Protein AF-A0A8H7GFR1-F1 (afdb_monomer)

Nearest PDB structures (foldseek):
  3b6z-assembly1_A  TM=8.635E-01  e=3.271E-06  Aspergillus terreus
  5o8h-assembly1_A  TM=6.466E-01  e=5.573E-03  Rhodococcus sp. M8
  2xaa-assembly3_B  TM=6.567E-01  e=1.459E-02  Rhodococcus ruber
  5yln-assembly2_C  TM=7.022E-01  e=1.468E-01  Streptococcus pneumoniae D39

Mean predicted aligned error: 9.56 Å

pLDDT: mean 82.05, std 13.35, range [32.56, 96.88]

Foldseek 3Di:
DDWFFDFADDVVVRATATDIDRDDDADPPDDDDDCPDDDADQQDLEDDPVCQVVSVVQPDPHHYHPPDPCRLQVQLCPDDVSFFDQEEEQPQLAECSQLSNLSRHGPDDPDRQREYEYADDPRYDPVSHDPSYDYDYDDLCLLVQAFDQDPNDTDHGDVVSVVVSVVVVVVVVVDPDCDVGDAFAEDEDPAAPRCCRVQVCLQVDPDHPVCNVVSQPDDDPSSPHDDRYDYDYDGPPDD

Radius of gyration: 20.88 Å; Cα contacts (8 Å, |Δi|>4): 317; chains: 1; bounding box: 49×44×60 Å

Secondary structure (DSSP, 8-state):
--EEEEEEEEGGGTEEEEEEEEPPPP-TT---------PPPP--SB--GGGHHHHHHTT-S--B-TTSTTHHHHHHHHSGGG--BSEEEESS--BTHHHHHHTTB--S-TT--EEEEES-SSSB-GGGS-TTEEEEE--GGGGG-S-EEETTEEE---HHHHHHHHHHHHHHHT-SS--SSPPPPEEE-SSSTHHIIIIIIHHH-SS-GGGSGGG----SGGGSPPSSPEEE--SS---

Structure (mmCIF, N/CA/C/O backbone):
data_AF-A0A8H7GFR1-F1
#
_entry.id   AF-A0A8H7GFR1-F1
#
loop_
_atom_site.group_PDB
_atom_site.id
_atom_site.type_symbol
_atom_site.label_atom_id
_atom_site.label_alt_id
_atom_site.label_comp_id
_atom_site.label_asym_id
_atom_site.label_entity_id
_atom_site.label_seq_id
_atom_site.pdbx_PDB_ins_code
_atom_site.Cartn_x
_atom_site.Cartn_y
_atom_site.Cartn_z
_atom_site.occupancy
_atom_site.B_iso_or_equiv
_atom_site.auth_seq_id
_atom_site.auth_comp_id
_atom_site.auth_asym_id
_atom_site.auth_atom_id
_atom_site.pdbx_PDB_model_num
ATOM 1 N N . MET A 1 1 ? -28.856 -2.759 29.514 1.00 64.19 1 MET A N 1
ATOM 2 C CA . MET A 1 1 ? -28.068 -3.169 28.331 1.00 64.19 1 MET A CA 1
ATOM 3 C C . MET A 1 1 ? -26.674 -2.603 28.495 1.00 64.19 1 MET A C 1
ATOM 5 O O . MET A 1 1 ? -26.564 -1.475 28.962 1.00 64.19 1 MET A O 1
ATOM 9 N N . SER A 1 2 ? -25.630 -3.370 28.196 1.00 84.56 2 SER A N 1
ATOM 10 C CA . SER A 1 2 ? -24.263 -2.847 28.210 1.00 84.56 2 SER A CA 1
ATOM 11 C C . SER A 1 2 ? -24.102 -1.793 27.107 1.00 84.56 2 SER A C 1
ATOM 13 O O . SER A 1 2 ? -24.667 -1.921 26.020 1.00 84.56 2 SER A O 1
ATOM 15 N N . SER A 1 3 ? -23.366 -0.724 27.399 1.00 88.88 3 SER A N 1
ATOM 16 C CA . SER A 1 3 ? -23.071 0.362 26.459 1.00 88.88 3 SER A CA 1
ATOM 17 C C . SER A 1 3 ? -21.572 0.456 26.197 1.00 88.88 3 SER A C 1
ATOM 19 O O . SER A 1 3 ? -20.767 0.077 27.045 1.00 88.88 3 SER A O 1
ATOM 21 N N . MET A 1 4 ? -21.197 1.008 25.048 1.00 80.94 4 MET A N 1
ATOM 22 C CA . MET A 1 4 ? -19.816 1.320 24.689 1.00 80.94 4 MET A CA 1
ATOM 23 C C . MET A 1 4 ? -19.708 2.737 24.134 1.00 80.94 4 MET A C 1
ATOM 25 O O . MET A 1 4 ? -20.638 3.247 23.513 1.00 80.94 4 MET A O 1
ATOM 29 N N . GLN A 1 5 ? -18.550 3.360 24.328 1.00 79.94 5 GLN A N 1
ATOM 30 C CA . GLN A 1 5 ? -18.154 4.513 23.527 1.00 79.94 5 GLN A CA 1
ATOM 31 C C . GLN A 1 5 ? -17.795 4.019 22.119 1.00 79.94 5 GLN A C 1
ATOM 33 O O . GLN A 1 5 ? -17.048 3.049 21.974 1.00 79.94 5 GLN A O 1
ATOM 38 N N . ALA A 1 6 ? -18.325 4.667 21.088 1.00 77.06 6 ALA A N 1
ATOM 39 C CA . ALA A 1 6 ? -18.115 4.286 19.698 1.00 77.06 6 ALA A CA 1
ATOM 40 C C . ALA A 1 6 ? -17.879 5.507 18.811 1.00 77.06 6 ALA A C 1
ATOM 42 O O . ALA A 1 6 ? -18.436 6.578 19.048 1.00 77.06 6 ALA A O 1
ATOM 43 N N . LEU A 1 7 ? -17.097 5.315 17.748 1.00 72.81 7 LEU A N 1
ATOM 44 C CA . LEU A 1 7 ? -16.979 6.273 16.656 1.00 72.81 7 LEU A CA 1
ATOM 45 C C . LEU A 1 7 ? -18.121 6.027 15.656 1.00 72.81 7 LEU A C 1
ATOM 47 O O . LEU A 1 7 ? -18.097 5.068 14.889 1.00 72.81 7 LEU A O 1
ATOM 51 N N . VAL A 1 8 ? -19.139 6.881 15.682 1.00 79.44 8 VAL A N 1
ATOM 52 C CA . VAL A 1 8 ? -20.334 6.794 14.838 1.00 79.44 8 VAL A CA 1
ATOM 53 C C . VAL A 1 8 ? -20.135 7.629 13.578 1.00 79.44 8 VAL A C 1
ATOM 55 O O . VAL A 1 8 ? -19.997 8.851 13.648 1.00 79.44 8 VAL A O 1
ATOM 58 N N . ASN A 1 9 ? -20.152 6.978 12.415 1.00 74.88 9 ASN A N 1
ATOM 59 C CA . ASN A 1 9 ? -20.052 7.655 11.123 1.00 74.88 9 ASN A CA 1
ATOM 60 C C . ASN A 1 9 ? -21.262 8.590 10.892 1.00 74.88 9 ASN A C 1
ATOM 62 O O . ASN A 1 9 ? -22.407 8.224 11.167 1.00 74.88 9 ASN A O 1
ATOM 66 N N . LYS A 1 10 ? -21.015 9.791 10.360 1.00 76.12 10 LYS A N 1
ATOM 67 C CA . LYS A 1 10 ? -22.006 10.789 9.928 1.00 76.12 10 LYS A CA 1
ATOM 68 C C . LYS A 1 10 ? -21.782 11.102 8.440 1.00 76.12 10 LYS A C 1
ATOM 70 O O . LYS A 1 10 ? -21.239 12.159 8.106 1.00 76.12 10 LYS A O 1
ATOM 75 N N . PRO A 1 11 ? -22.224 10.215 7.524 1.00 60.28 11 PRO A N 1
ATOM 76 C CA . PRO A 1 11 ? -21.888 10.306 6.101 1.00 60.28 11 PRO A CA 1
ATOM 77 C C . PRO A 1 11 ? -22.282 11.637 5.450 1.00 60.28 11 PRO A C 1
ATOM 79 O O . PRO A 1 11 ? -21.498 12.205 4.696 1.00 60.28 11 PRO A O 1
ATOM 82 N N . ALA A 1 12 ? -23.454 12.182 5.801 1.00 72.00 12 ALA A N 1
ATOM 83 C CA . ALA A 1 12 ? -23.943 13.462 5.276 1.00 72.00 12 ALA A CA 1
ATOM 84 C C . ALA A 1 12 ? -23.010 14.645 5.589 1.00 72.00 12 ALA A C 1
ATOM 86 O O . ALA A 1 12 ? -22.946 15.609 4.834 1.00 72.00 12 ALA A O 1
ATOM 87 N N . GLN A 1 13 ? -22.269 14.558 6.692 1.00 72.62 13 GLN A N 1
ATOM 88 C CA . GLN A 1 13 ? -21.338 15.585 7.155 1.00 72.62 13 GLN A CA 1
ATOM 89 C C . GLN A 1 13 ? -19.881 15.234 6.823 1.00 72.62 13 GLN A C 1
ATOM 91 O O . GLN A 1 13 ? -18.980 15.977 7.199 1.00 72.62 13 GLN A O 1
ATOM 96 N N . LYS A 1 14 ? -19.640 14.095 6.152 1.00 66.00 14 LYS A N 1
ATOM 97 C CA . LYS A 1 14 ? -18.302 13.547 5.873 1.00 66.00 14 LYS A CA 1
ATOM 98 C C . LYS A 1 14 ? -17.409 13.514 7.121 1.00 66.00 14 LYS A C 1
ATOM 100 O O . LYS A 1 14 ? -16.214 13.783 7.048 1.00 66.00 14 LYS A O 1
ATOM 105 N N . THR A 1 15 ? -18.005 13.201 8.269 1.00 70.44 15 THR A N 1
ATOM 106 C CA . THR A 1 15 ? -17.320 13.155 9.564 1.00 70.44 15 THR A CA 1
ATOM 107 C C . THR A 1 15 ? -17.772 11.942 10.366 1.00 70.44 15 THR A C 1
ATOM 109 O O . THR A 1 15 ? -18.679 11.218 9.963 1.00 70.44 15 THR A O 1
ATOM 112 N N . ALA A 1 16 ? -17.151 11.719 11.514 1.00 77.12 16 ALA A N 1
ATOM 113 C CA . ALA A 1 16 ? -17.641 10.805 12.528 1.00 77.12 16 ALA A CA 1
ATOM 114 C C . ALA A 1 16 ? -17.710 11.534 13.872 1.00 77.12 16 ALA A C 1
ATOM 116 O O . ALA A 1 16 ? -17.094 12.582 14.051 1.00 77.12 16 ALA A O 1
ATOM 117 N N . VAL A 1 17 ? -18.478 11.000 14.815 1.00 80.25 17 VAL A N 1
ATOM 118 C CA . VAL A 1 17 ? -18.602 11.553 16.168 1.00 80.25 17 VAL A CA 1
ATOM 119 C C . VAL A 1 17 ? -18.454 10.449 17.190 1.00 80.25 17 VAL A C 1
ATOM 121 O O . VAL A 1 17 ? -18.826 9.307 16.937 1.00 80.25 17 VAL A O 1
ATOM 124 N N . VAL A 1 18 ? -17.932 10.789 18.359 1.00 78.75 18 VAL A N 1
ATOM 125 C CA . VAL A 1 18 ? -17.896 9.856 19.480 1.00 78.75 18 VAL A CA 1
ATOM 126 C C . VAL A 1 18 ? -19.217 9.921 20.221 1.00 78.75 18 VAL A C 1
ATOM 128 O O . VAL A 1 18 ? -19.692 11.007 20.551 1.00 78.75 18 VAL A O 1
ATOM 131 N N . ALA A 1 19 ? -19.825 8.764 20.454 1.00 84.50 19 ALA A N 1
ATOM 132 C CA . ALA A 1 19 ? -21.078 8.655 21.179 1.00 84.50 19 ALA A CA 1
ATOM 133 C C . ALA A 1 19 ? -21.104 7.392 22.040 1.00 84.50 19 ALA A C 1
ATOM 135 O O . ALA A 1 19 ? -20.543 6.359 21.671 1.00 84.50 19 ALA A O 1
ATOM 136 N N . THR A 1 20 ? -21.820 7.462 23.159 1.00 88.69 20 THR A N 1
ATOM 137 C CA . THR A 1 20 ? -22.207 6.271 23.915 1.00 88.69 20 THR A CA 1
ATOM 138 C C . THR A 1 20 ? -23.366 5.597 23.194 1.00 88.69 20 THR A C 1
ATOM 140 O O . THR A 1 20 ? -24.431 6.192 23.031 1.00 88.69 20 THR A O 1
ATOM 143 N N . ILE A 1 21 ? -23.164 4.355 22.771 1.00 86.38 21 ILE A N 1
ATOM 144 C CA . ILE A 1 21 ? -24.175 3.537 22.100 1.00 86.38 21 ILE A CA 1
ATOM 145 C C . ILE A 1 21 ? -24.395 2.233 22.875 1.00 86.38 21 ILE A C 1
ATOM 147 O O . ILE A 1 21 ? -23.489 1.788 23.590 1.00 86.38 21 ILE A O 1
ATOM 151 N N . PRO A 1 22 ? -25.565 1.584 22.752 1.00 91.25 22 PRO A N 1
ATOM 152 C CA . PRO A 1 22 ? -25.711 0.192 23.164 1.00 91.25 22 PRO A CA 1
ATOM 153 C C . PRO A 1 22 ? -24.662 -0.665 22.455 1.00 91.25 22 PRO A C 1
ATOM 155 O O . PRO A 1 22 ? -24.372 -0.429 21.280 1.00 91.25 22 PRO A O 1
ATOM 158 N N . ILE A 1 23 ? -24.088 -1.648 23.150 1.00 84.12 23 ILE A N 1
ATOM 159 C CA . ILE A 1 23 ? -23.217 -2.614 22.480 1.00 84.12 23 ILE A CA 1
ATOM 160 C C . ILE A 1 23 ? -24.068 -3.339 21.424 1.00 84.12 23 ILE A C 1
ATOM 162 O O . ILE A 1 23 ? -25.097 -3.911 21.789 1.00 84.12 23 ILE A O 1
ATOM 166 N N . PRO A 1 24 ? -23.684 -3.304 20.134 1.00 80.50 24 PRO A N 1
ATOM 167 C CA . PRO A 1 24 ? -24.450 -3.971 19.097 1.00 80.50 24 PRO A CA 1
ATOM 168 C C . PRO A 1 24 ? -24.393 -5.486 19.302 1.00 80.50 24 PRO A C 1
ATOM 170 O O . PRO A 1 24 ? -23.321 -6.064 19.536 1.00 80.50 24 PRO A O 1
ATOM 173 N N . GLU A 1 25 ? -25.562 -6.113 19.211 1.00 83.44 25 GLU A N 1
ATOM 174 C CA . GLU A 1 25 ? -25.690 -7.560 19.115 1.00 83.44 25 GLU A CA 1
ATOM 175 C C . GLU A 1 25 ? -25.648 -7.934 17.631 1.00 83.44 25 GLU A C 1
ATOM 177 O O . GLU A 1 25 ? -26.455 -7.405 16.863 1.00 83.44 25 GLU A O 1
ATOM 182 N N . PRO A 1 26 ? -24.684 -8.766 17.204 1.00 81.62 26 PRO A N 1
ATOM 183 C CA . PRO A 1 26 ? -24.575 -9.147 15.805 1.00 81.62 26 PRO A CA 1
ATOM 184 C C . PRO A 1 26 ? -25.836 -9.890 15.342 1.00 81.62 26 PRO A C 1
ATOM 186 O O . PRO A 1 26 ? -26.352 -10.756 16.052 1.00 81.62 26 PRO A O 1
ATOM 189 N N . GLY A 1 27 ? -26.322 -9.570 14.141 1.00 80.88 27 GLY A N 1
ATOM 190 C CA . GLY A 1 27 ? -27.373 -10.340 13.476 1.00 80.88 27 GLY A CA 1
ATOM 191 C C . GLY A 1 27 ? -26.924 -11.756 13.063 1.00 80.88 27 GLY A C 1
ATOM 192 O O . GLY A 1 27 ? -25.757 -12.113 13.228 1.00 80.88 27 GLY A O 1
ATOM 193 N N . PRO A 1 28 ? -27.817 -12.567 12.456 1.00 72.81 28 PRO A N 1
ATOM 194 C CA . PRO A 1 28 ? -27.536 -13.968 12.110 1.00 72.81 28 PRO A CA 1
ATOM 195 C C . PRO A 1 28 ? -26.287 -14.207 11.241 1.00 72.81 28 PRO A C 1
ATOM 197 O O . PRO A 1 28 ? -25.753 -15.310 11.252 1.00 72.81 28 PRO A O 1
ATOM 200 N N . ASN A 1 29 ? -25.822 -13.188 10.507 1.00 65.19 29 ASN A N 1
ATOM 201 C CA . ASN A 1 29 ? -24.653 -13.246 9.618 1.00 65.19 29 ASN A CA 1
ATOM 202 C C . ASN A 1 29 ? -23.582 -12.194 9.959 1.00 65.19 29 ASN A C 1
ATOM 204 O O . ASN A 1 29 ? -22.739 -11.870 9.124 1.00 65.19 29 ASN A O 1
ATOM 208 N N . GLU A 1 30 ? -23.620 -11.627 11.162 1.00 59.19 30 GLU A N 1
ATOM 209 C CA . GLU A 1 30 ? -22.650 -10.630 11.608 1.00 59.19 30 GLU A CA 1
ATOM 210 C C . GLU A 1 30 ? -21.758 -11.215 12.705 1.00 59.19 30 GLU A C 1
ATOM 212 O O . GLU A 1 30 ? -22.138 -12.133 13.429 1.00 59.19 30 GLU A O 1
ATOM 217 N N . ILE A 1 31 ? -20.552 -10.671 12.852 1.00 49.09 31 ILE A N 1
ATOM 218 C CA . ILE A 1 31 ? -19.659 -11.009 13.960 1.00 49.09 31 ILE A CA 1
ATOM 219 C C . ILE A 1 31 ? -19.150 -9.730 14.613 1.00 49.09 31 ILE A C 1
ATOM 221 O O . ILE A 1 31 ? -18.765 -8.769 13.946 1.00 49.09 31 ILE A O 1
ATOM 225 N N . ARG A 1 32 ? -19.124 -9.721 15.946 1.00 66.88 32 ARG A N 1
ATOM 226 C CA . ARG A 1 32 ? -18.536 -8.632 16.726 1.00 66.88 32 ARG A CA 1
ATOM 227 C C . ARG A 1 32 ? -17.045 -8.904 16.903 1.00 66.88 32 ARG A C 1
ATOM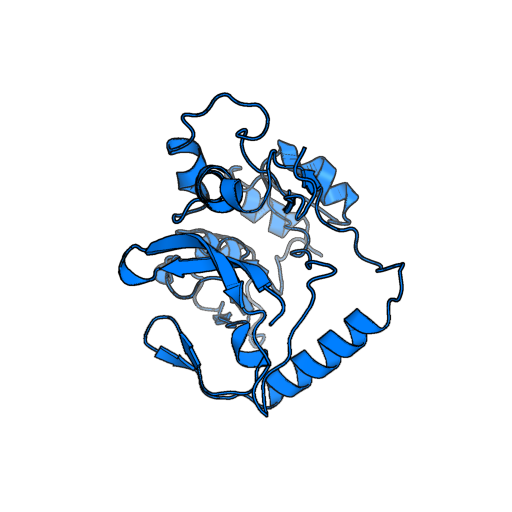 229 O O . ARG A 1 32 ? -16.659 -9.751 17.704 1.00 66.88 32 ARG A O 1
ATOM 236 N N . VAL A 1 33 ? -16.209 -8.195 16.149 1.00 53.38 33 VAL A N 1
ATOM 237 C CA . VAL A 1 33 ? -14.752 -8.390 16.160 1.00 53.38 33 VAL A CA 1
ATOM 238 C C . VAL A 1 33 ? -14.092 -7.408 17.121 1.00 53.38 33 VAL A C 1
ATOM 240 O O . VAL A 1 33 ? -14.230 -6.193 16.984 1.00 53.38 33 VAL A O 1
ATOM 243 N N . LYS A 1 34 ? -13.322 -7.930 18.079 1.00 56.00 34 LYS A N 1
ATOM 244 C CA . LYS A 1 34 ? -12.366 -7.128 18.843 1.00 56.00 34 LYS A CA 1
ATOM 245 C C . LYS A 1 34 ? -11.077 -7.026 18.031 1.00 56.00 34 LYS A C 1
ATOM 247 O O . LYS A 1 34 ? -10.421 -8.034 17.788 1.00 56.00 34 LYS A O 1
ATOM 252 N N . VAL A 1 35 ? -10.719 -5.820 17.598 1.00 47.69 35 VAL A N 1
ATOM 253 C CA . VAL A 1 35 ? -9.472 -5.592 16.855 1.00 47.69 35 VAL A CA 1
ATOM 254 C C . VAL A 1 35 ? -8.298 -5.723 17.826 1.00 47.69 35 VAL A C 1
ATOM 256 O O . VAL A 1 35 ? -8.075 -4.850 18.661 1.00 47.69 35 VAL A O 1
ATOM 259 N N . HIS A 1 36 ? -7.583 -6.845 17.748 1.00 34.41 36 HIS A N 1
ATOM 260 C CA . HIS A 1 36 ? -6.396 -7.122 18.565 1.00 34.41 36 HIS A CA 1
ATOM 261 C C . HIS A 1 36 ? -5.094 -6.667 17.897 1.00 34.41 36 HIS A C 1
ATOM 263 O O . HIS A 1 36 ? -4.130 -6.342 18.586 1.00 34.41 36 HIS A O 1
ATOM 269 N N . SER A 1 37 ? -5.063 -6.623 16.567 1.00 32.56 37 SER A N 1
ATOM 270 C CA . SER A 1 37 ? -3.894 -6.242 15.778 1.00 32.56 37 SER A CA 1
ATOM 271 C C . SER A 1 37 ? -4.322 -5.643 14.438 1.00 32.56 37 SER A C 1
ATOM 273 O O . SER A 1 37 ? -5.475 -5.751 14.021 1.00 32.56 37 SER A O 1
ATOM 275 N N . VAL A 1 38 ? -3.386 -4.969 13.771 1.00 40.72 38 VAL A N 1
ATOM 276 C CA . VAL A 1 38 ? -3.583 -4.351 12.453 1.00 40.72 38 VAL A CA 1
ATOM 277 C C . VAL A 1 38 ? -2.396 -4.747 11.580 1.00 40.72 38 VAL A C 1
ATOM 279 O O . VAL A 1 38 ? -1.263 -4.690 12.063 1.00 40.72 38 VAL A O 1
ATOM 282 N N . ALA A 1 39 ? -2.628 -5.115 10.320 1.00 36.56 39 ALA A N 1
ATOM 283 C CA . ALA A 1 39 ? -1.587 -5.578 9.395 1.00 36.56 39 ALA A CA 1
ATOM 284 C C . ALA A 1 39 ? -0.663 -4.447 8.889 1.00 36.56 39 ALA A C 1
ATOM 286 O O . ALA A 1 39 ? -0.934 -3.263 9.119 1.00 36.56 39 ALA A O 1
ATOM 287 N N . LEU A 1 40 ? 0.457 -4.833 8.270 1.00 36.38 40 LEU A N 1
ATOM 288 C CA . LEU A 1 40 ? 1.495 -3.972 7.687 1.00 36.38 40 LEU A CA 1
ATOM 289 C C . LEU A 1 40 ? 1.363 -3.945 6.158 1.00 36.38 40 LEU A C 1
ATOM 291 O O . LEU A 1 40 ? 1.042 -4.976 5.570 1.00 36.38 40 LEU A O 1
ATOM 295 N N . ASN A 1 41 ? 1.686 -2.818 5.525 1.00 46.09 41 ASN A N 1
ATOM 296 C CA . ASN A 1 41 ? 1.974 -2.801 4.088 1.00 46.09 41 ASN A CA 1
ATOM 297 C C . ASN A 1 41 ? 3.375 -3.397 3.833 1.00 46.09 41 ASN A C 1
ATOM 299 O O . ASN A 1 41 ? 4.228 -3.299 4.722 1.00 46.09 41 ASN A O 1
ATOM 303 N N . PRO A 1 42 ? 3.615 -4.024 2.665 1.00 46.94 42 PRO A N 1
ATOM 304 C CA . PRO A 1 42 ? 4.935 -4.525 2.285 1.00 46.94 42 PRO A CA 1
ATOM 305 C C . PRO A 1 42 ? 5.986 -3.405 2.250 1.00 46.94 42 PRO A C 1
ATOM 307 O O . PRO A 1 42 ? 5.658 -2.220 2.266 1.00 46.94 42 PRO A O 1
ATOM 310 N N . VAL A 1 43 ? 7.260 -3.798 2.229 1.00 54.44 43 VAL A N 1
ATOM 311 C CA . VAL A 1 43 ? 8.384 -2.859 2.202 1.00 54.44 43 VAL A CA 1
ATOM 312 C C . VAL A 1 43 ? 8.438 -2.175 0.834 1.00 54.44 43 VAL A C 1
ATOM 314 O O . VAL A 1 43 ? 8.649 -2.830 -0.184 1.00 54.44 43 VAL A O 1
ATOM 317 N N . ASP A 1 44 ? 8.225 -0.859 0.816 1.00 65.12 44 ASP A N 1
ATOM 318 C CA . ASP A 1 44 ? 8.283 -0.052 -0.403 1.00 65.12 44 ASP A CA 1
ATOM 319 C C . ASP A 1 44 ? 9.748 0.067 -0.879 1.00 65.12 44 ASP A C 1
ATOM 321 O O . ASP A 1 44 ? 10.577 0.580 -0.123 1.00 65.12 44 ASP A O 1
ATOM 325 N N . PRO A 1 45 ? 10.104 -0.329 -2.119 1.00 72.69 45 PRO A N 1
ATOM 326 C CA . PRO A 1 45 ? 11.465 -0.165 -2.647 1.00 72.69 45 PRO A CA 1
ATOM 327 C C . PRO A 1 45 ? 11.794 1.303 -2.967 1.00 72.69 45 PRO A C 1
ATOM 329 O O . PRO A 1 45 ? 12.927 1.642 -3.296 1.00 72.69 45 PRO A O 1
ATOM 332 N N . THR A 1 46 ? 10.809 2.200 -2.879 1.00 88.06 46 THR A N 1
ATOM 333 C CA . THR A 1 46 ? 10.971 3.638 -3.100 1.00 88.06 46 THR A CA 1
ATOM 334 C C . THR A 1 46 ? 10.407 4.429 -1.928 1.00 88.06 46 THR A C 1
ATOM 336 O O . THR A 1 46 ? 9.229 4.301 -1.598 1.00 88.06 46 THR A O 1
ATOM 339 N N . ALA A 1 47 ? 11.214 5.297 -1.323 1.00 89.56 47 ALA A N 1
ATOM 340 C CA . ALA A 1 47 ? 10.794 6.136 -0.204 1.00 89.56 47 ALA A CA 1
ATOM 341 C C . ALA A 1 47 ? 11.647 7.402 -0.092 1.00 89.56 47 ALA A C 1
ATOM 343 O O . ALA A 1 47 ? 12.728 7.494 -0.663 1.00 89.56 47 ALA A O 1
ATOM 344 N N . SER A 1 48 ? 11.188 8.382 0.692 1.00 89.50 48 SER A N 1
ATOM 345 C CA . SER A 1 48 ? 12.025 9.536 1.040 1.00 89.50 48 SER A CA 1
ATOM 346 C C . SER A 1 48 ? 13.282 9.087 1.800 1.00 89.50 48 SER A C 1
ATOM 348 O O . SER A 1 48 ? 13.144 8.206 2.655 1.00 89.50 48 SER A O 1
ATOM 350 N N . PRO A 1 49 ? 14.449 9.740 1.614 1.00 91.31 49 PRO A N 1
ATOM 351 C CA . PRO A 1 49 ? 15.722 9.331 2.224 1.00 91.31 49 PRO A CA 1
ATOM 352 C C . PRO A 1 49 ? 15.662 9.086 3.737 1.00 91.31 49 PRO A C 1
ATOM 354 O O . PRO A 1 49 ? 16.249 8.135 4.244 1.00 91.31 49 PRO A O 1
ATOM 357 N N . ALA A 1 50 ? 14.863 9.879 4.458 1.00 89.19 50 ALA A N 1
ATOM 358 C CA . ALA A 1 50 ? 14.657 9.737 5.900 1.00 89.19 50 ALA A CA 1
ATOM 359 C C . ALA A 1 50 ? 14.114 8.357 6.342 1.00 89.19 50 ALA A C 1
ATOM 361 O O . ALA A 1 50 ? 14.278 7.988 7.500 1.00 89.19 50 ALA A O 1
ATOM 362 N N . ASN A 1 51 ? 13.486 7.591 5.441 1.00 86.38 51 ASN A N 1
ATOM 363 C CA . ASN A 1 51 ? 12.911 6.273 5.731 1.00 86.38 51 ASN A CA 1
ATOM 364 C C . ASN A 1 51 ? 13.774 5.104 5.220 1.00 86.38 51 ASN A C 1
ATOM 366 O O . ASN A 1 51 ? 13.433 3.953 5.480 1.00 86.38 51 ASN A O 1
ATOM 370 N N . HIS A 1 52 ? 14.881 5.360 4.510 1.00 91.00 52 HIS A N 1
ATOM 371 C CA . HIS A 1 52 ? 15.688 4.300 3.882 1.00 91.00 52 HIS A CA 1
ATOM 372 C C . HIS A 1 52 ? 16.250 3.316 4.909 1.00 91.00 52 HIS A C 1
ATOM 374 O O . HIS A 1 52 ? 16.068 2.111 4.767 1.00 91.00 52 HIS A O 1
ATOM 380 N N . ALA A 1 53 ? 16.854 3.824 5.988 1.00 89.88 53 ALA A N 1
ATOM 381 C CA . ALA A 1 53 ? 17.414 2.983 7.047 1.00 89.88 53 ALA A CA 1
ATOM 382 C C . ALA A 1 53 ? 16.351 2.084 7.704 1.00 89.88 53 ALA A C 1
ATOM 384 O O . ALA A 1 53 ? 16.608 0.912 7.976 1.00 89.88 53 ALA A O 1
ATOM 385 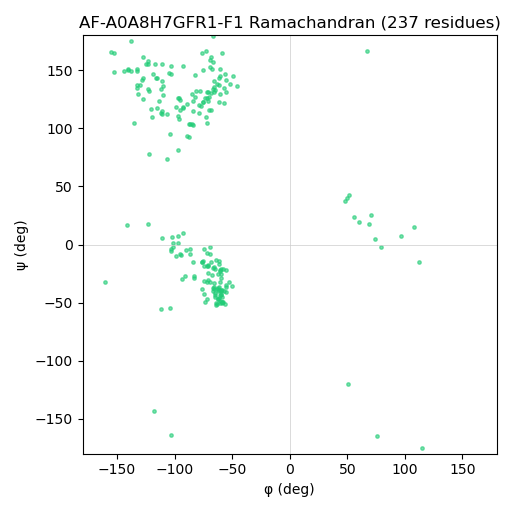N N . LEU A 1 54 ? 15.140 2.616 7.916 1.00 84.81 54 LEU A N 1
ATOM 386 C CA . LEU A 1 54 ? 14.022 1.844 8.453 1.00 84.81 54 LEU A CA 1
ATOM 387 C C . LEU A 1 54 ? 13.625 0.719 7.492 1.00 84.81 54 LEU A C 1
ATOM 389 O O . LEU A 1 54 ? 13.527 -0.426 7.919 1.00 84.81 54 LEU A O 1
ATOM 393 N N . LEU A 1 55 ? 13.424 1.021 6.210 1.00 85.38 55 LEU A N 1
ATOM 394 C CA . LEU A 1 55 ? 12.951 0.037 5.233 1.00 85.38 55 LEU A CA 1
ATOM 395 C C . LEU A 1 55 ? 13.984 -1.069 4.967 1.00 85.38 55 LEU A C 1
ATOM 397 O O . LEU A 1 55 ? 13.613 -2.238 4.902 1.00 85.38 55 LEU A O 1
ATOM 401 N N . LEU A 1 56 ? 15.277 -0.732 4.939 1.00 87.38 56 LEU A N 1
ATOM 402 C CA . LEU A 1 56 ? 16.359 -1.725 4.911 1.00 87.38 56 LEU A CA 1
ATOM 403 C C . LEU A 1 56 ? 16.311 -2.634 6.151 1.00 87.38 56 LEU A C 1
ATOM 405 O O . LEU A 1 56 ? 16.390 -3.853 6.032 1.00 87.38 56 LEU A O 1
ATOM 409 N N . SER A 1 57 ? 16.088 -2.072 7.347 1.00 84.12 57 SER A N 1
ATOM 410 C CA . SER A 1 57 ? 15.957 -2.869 8.581 1.00 84.12 57 SER A CA 1
ATOM 411 C C . SER A 1 57 ? 14.721 -3.783 8.613 1.00 84.12 57 SER A C 1
ATOM 413 O O . SER A 1 57 ? 14.675 -4.727 9.404 1.00 84.12 57 SER A O 1
ATOM 415 N N . LEU A 1 58 ? 13.718 -3.499 7.773 1.00 79.81 58 LEU A N 1
ATOM 416 C CA . LEU A 1 58 ? 12.508 -4.306 7.602 1.00 79.81 58 LEU A CA 1
ATOM 417 C C . LEU A 1 58 ? 12.656 -5.381 6.515 1.00 79.81 58 LEU A C 1
ATOM 419 O O . LEU A 1 58 ? 11.751 -6.200 6.370 1.00 79.81 58 LEU A O 1
ATOM 423 N N . GLY A 1 59 ? 13.787 -5.409 5.801 1.00 80.88 59 GLY A N 1
ATOM 424 C CA . GLY A 1 59 ? 14.129 -6.470 4.855 1.00 80.88 59 GLY A CA 1
ATOM 425 C C . GLY A 1 59 ? 14.054 -6.090 3.379 1.00 80.88 59 GLY A C 1
ATOM 426 O O . GLY A 1 59 ? 14.042 -6.992 2.552 1.00 80.88 59 GLY A O 1
ATOM 427 N N . ALA A 1 60 ? 13.999 -4.803 3.020 1.00 85.00 60 ALA A N 1
ATOM 428 C CA . ALA A 1 60 ? 14.257 -4.436 1.627 1.00 85.00 60 ALA A CA 1
ATOM 429 C C . ALA A 1 60 ? 15.708 -4.727 1.241 1.00 85.00 60 ALA A C 1
ATOM 431 O O . ALA A 1 60 ? 16.630 -4.326 1.952 1.00 85.00 60 ALA A O 1
ATOM 432 N N . ASP A 1 61 ? 15.895 -5.321 0.065 1.00 86.38 61 ASP A N 1
ATOM 433 C CA . ASP A 1 61 ? 17.217 -5.526 -0.530 1.00 86.38 61 ASP A CA 1
ATOM 434 C C . ASP A 1 61 ? 17.837 -4.213 -1.039 1.00 86.38 61 ASP A C 1
ATOM 436 O O . ASP A 1 61 ? 19.053 -4.031 -0.997 1.00 86.38 61 ASP A O 1
ATOM 440 N N . ALA A 1 62 ? 17.002 -3.278 -1.505 1.00 89.88 62 ALA A N 1
ATOM 441 C CA . ALA A 1 62 ? 17.412 -1.960 -1.982 1.00 89.88 62 ALA A CA 1
ATOM 442 C C . ALA A 1 62 ? 16.284 -0.933 -1.806 1.00 89.88 62 ALA A C 1
ATOM 444 O O . ALA A 1 62 ? 15.106 -1.279 -1.909 1.00 89.88 62 ALA A O 1
ATOM 445 N N . ILE A 1 63 ? 16.650 0.332 -1.565 1.00 93.75 63 ILE A N 1
ATOM 446 C CA . ILE A 1 63 ? 15.713 1.457 -1.445 1.00 93.75 63 ILE A CA 1
ATOM 447 C C . ILE A 1 63 ? 16.198 2.642 -2.284 1.00 93.75 63 ILE A C 1
ATOM 449 O O . ILE A 1 63 ? 17.362 3.029 -2.203 1.00 93.75 63 ILE A O 1
ATOM 453 N N . PHE A 1 64 ? 15.281 3.260 -3.028 1.00 94.81 64 PHE A N 1
ATOM 454 C CA . PHE A 1 64 ? 15.547 4.401 -3.906 1.00 94.81 64 PHE A CA 1
ATOM 455 C C . PHE A 1 6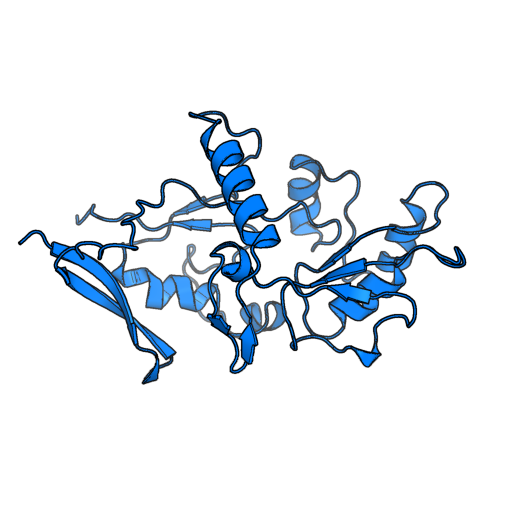4 ? 14.742 5.635 -3.482 1.00 94.81 64 PHE A C 1
ATOM 457 O O . PHE A 1 64 ? 13.613 5.530 -2.995 1.00 94.81 64 PHE A O 1
ATOM 464 N N . ASP A 1 65 ? 15.299 6.833 -3.667 1.00 94.44 65 ASP A N 1
ATOM 465 C CA . ASP A 1 65 ? 14.525 8.067 -3.500 1.00 94.44 65 ASP A CA 1
ATOM 466 C C . ASP A 1 65 ? 13.660 8.307 -4.735 1.00 94.44 65 ASP A C 1
ATOM 468 O O . ASP A 1 65 ? 14.180 8.618 -5.803 1.00 94.44 65 ASP A O 1
ATOM 472 N N . TYR A 1 66 ? 12.336 8.232 -4.583 1.00 91.12 66 TYR A N 1
ATOM 473 C CA . TYR A 1 66 ? 11.389 8.496 -5.673 1.00 91.12 66 TYR A CA 1
ATOM 474 C C . TYR A 1 66 ? 11.477 9.924 -6.238 1.00 91.12 66 TYR A C 1
ATOM 476 O O . TYR A 1 66 ? 10.904 10.206 -7.289 1.00 91.12 66 TYR A O 1
ATOM 484 N N . ARG A 1 67 ? 12.147 10.852 -5.540 1.00 91.81 67 ARG A N 1
ATOM 485 C CA . ARG A 1 67 ? 12.411 12.212 -6.036 1.00 91.81 67 ARG A CA 1
ATOM 486 C C . ARG A 1 67 ? 13.648 12.297 -6.926 1.00 91.81 67 ARG A C 1
ATOM 488 O O . ARG A 1 67 ? 13.819 13.311 -7.598 1.00 91.81 67 ARG A O 1
ATOM 495 N N . SER A 1 68 ? 14.515 11.283 -6.917 1.00 95.38 68 SER A N 1
ATOM 496 C CA . SER A 1 68 ? 15.712 11.280 -7.755 1.00 95.38 68 SER A CA 1
ATOM 497 C C . SER A 1 68 ? 15.312 11.217 -9.230 1.00 95.38 68 SER A C 1
ATOM 499 O O . SER A 1 68 ? 14.549 10.332 -9.602 1.00 95.38 68 SER A O 1
ATOM 501 N N . PRO A 1 69 ? 15.844 12.068 -10.121 1.00 95.50 69 PRO A N 1
ATOM 502 C CA . PRO A 1 69 ? 15.536 11.975 -11.550 1.00 95.50 69 PRO A CA 1
ATOM 503 C C . PRO A 1 69 ? 15.971 10.638 -12.177 1.00 95.50 69 PRO A C 1
ATOM 505 O O . PRO A 1 69 ? 15.506 10.297 -13.262 1.00 95.50 69 PRO A O 1
ATOM 508 N N . THR A 1 70 ? 16.841 9.876 -11.506 1.00 96.19 70 THR A N 1
ATOM 509 C CA . THR A 1 70 ? 17.369 8.590 -11.980 1.00 96.19 70 THR A CA 1
ATOM 510 C C . THR A 1 70 ? 16.707 7.373 -11.346 1.00 96.19 70 THR A C 1
ATOM 512 O O . THR A 1 70 ? 17.037 6.262 -11.747 1.00 96.19 70 THR A O 1
ATOM 515 N N . TRP A 1 71 ? 15.758 7.530 -10.412 1.00 95.44 71 TRP A N 1
ATOM 516 C CA . TRP A 1 71 ? 15.285 6.410 -9.582 1.00 95.44 71 TRP A CA 1
ATOM 517 C C . TRP A 1 71 ? 14.774 5.209 -10.394 1.00 95.44 71 TRP A C 1
ATOM 519 O O . TRP A 1 71 ? 14.993 4.069 -10.003 1.00 95.44 71 TRP A O 1
ATOM 529 N N . ILE A 1 72 ? 14.143 5.445 -11.550 1.00 95.25 72 ILE A N 1
ATOM 530 C CA . ILE A 1 72 ? 13.668 4.386 -12.457 1.00 95.25 72 ILE A CA 1
ATOM 531 C C . ILE A 1 72 ? 14.845 3.590 -13.037 1.00 95.25 72 ILE A C 1
ATOM 533 O O . ILE A 1 72 ? 14.807 2.360 -13.089 1.00 95.25 72 ILE A O 1
ATOM 537 N N . ALA A 1 73 ? 15.895 4.287 -13.477 1.00 95.12 73 ALA A N 1
ATOM 538 C CA . ALA A 1 73 ? 17.104 3.659 -13.995 1.00 95.12 73 ALA A CA 1
ATOM 539 C C . ALA A 1 73 ? 17.848 2.904 -12.884 1.00 95.12 73 ALA A C 1
ATOM 541 O O . ALA A 1 73 ? 18.300 1.784 -13.111 1.00 95.12 73 ALA A O 1
ATOM 542 N N . ASP A 1 74 ? 17.899 3.478 -11.682 1.00 95.12 74 ASP A N 1
ATOM 543 C CA . ASP A 1 74 ? 18.539 2.872 -10.514 1.00 95.12 74 ASP A CA 1
ATOM 544 C C . ASP A 1 74 ? 17.813 1.582 -10.087 1.00 95.12 74 ASP A C 1
ATOM 546 O O . ASP A 1 74 ? 18.460 0.562 -9.844 1.00 95.12 74 ASP A O 1
ATOM 550 N N . VAL A 1 75 ? 16.471 1.583 -10.095 1.00 93.50 75 VAL A N 1
ATOM 551 C CA . VAL A 1 75 ? 15.652 0.380 -9.865 1.00 93.50 75 VAL A CA 1
ATOM 552 C C . VAL A 1 75 ? 15.977 -0.696 -10.896 1.00 93.50 75 VAL A C 1
ATOM 554 O O . VAL A 1 75 ? 16.247 -1.833 -10.514 1.00 93.50 75 VAL A O 1
ATOM 557 N N . LYS A 1 76 ? 15.987 -0.357 -12.195 1.00 92.69 76 LYS A N 1
ATOM 558 C CA . LYS A 1 76 ? 16.332 -1.322 -13.251 1.00 92.69 76 LYS A CA 1
ATOM 559 C C . LYS A 1 76 ? 17.725 -1.899 -13.031 1.00 92.69 76 LYS A C 1
ATOM 561 O O . LYS A 1 76 ? 17.866 -3.119 -13.020 1.00 92.69 76 LYS A O 1
ATOM 566 N N . ALA A 1 77 ? 18.722 -1.049 -12.793 1.00 93.62 77 ALA A N 1
ATOM 567 C CA . ALA A 1 77 ? 20.113 -1.449 -12.601 1.00 93.62 77 ALA A CA 1
ATOM 568 C C . ALA A 1 77 ? 20.315 -2.390 -11.402 1.00 93.62 77 ALA A C 1
ATOM 570 O O . ALA A 1 77 ? 21.174 -3.266 -11.459 1.00 93.62 77 ALA A O 1
ATOM 571 N N . ALA A 1 78 ? 19.515 -2.241 -10.345 1.00 90.44 78 ALA A N 1
ATOM 572 C CA . ALA A 1 78 ? 19.581 -3.096 -9.163 1.00 90.44 78 ALA A CA 1
ATOM 573 C C . ALA A 1 78 ? 18.953 -4.489 -9.354 1.00 90.44 78 ALA A C 1
ATOM 575 O O . ALA A 1 78 ? 19.181 -5.381 -8.538 1.00 90.44 78 ALA A O 1
ATOM 576 N N . THR A 1 79 ? 18.160 -4.696 -10.408 1.00 87.06 79 THR A N 1
ATOM 577 C CA . THR A 1 79 ? 17.581 -6.014 -10.709 1.00 87.06 79 THR A CA 1
ATOM 578 C C . THR A 1 79 ? 18.602 -6.968 -11.327 1.00 87.06 79 THR A C 1
ATOM 580 O O . THR A 1 79 ? 19.659 -6.565 -11.818 1.00 87.06 79 THR A O 1
ATOM 583 N N . ILE A 1 80 ? 18.273 -8.262 -11.349 1.00 79.44 80 ILE A N 1
ATOM 584 C CA . ILE A 1 80 ? 19.118 -9.286 -11.969 1.00 79.44 80 ILE A CA 1
ATOM 585 C C . ILE A 1 80 ? 19.367 -8.920 -13.439 1.00 79.44 80 ILE A C 1
ATOM 587 O O . ILE A 1 80 ? 18.437 -8.777 -14.236 1.00 79.44 80 ILE A O 1
ATOM 591 N N . ASN A 1 81 ? 20.646 -8.785 -13.794 1.00 85.38 81 ASN A N 1
ATOM 592 C CA . ASN A 1 81 ? 21.116 -8.367 -15.118 1.00 85.38 81 ASN A CA 1
ATOM 593 C C . ASN A 1 81 ? 20.633 -6.970 -15.560 1.00 85.38 81 ASN A C 1
ATOM 595 O O . ASN A 1 81 ? 20.650 -6.676 -16.754 1.00 85.38 81 ASN A O 1
ATOM 599 N N . GLY A 1 82 ? 20.193 -6.116 -14.630 1.00 87.62 82 GLY A N 1
ATOM 600 C CA . GLY A 1 82 ? 19.819 -4.732 -14.918 1.00 87.62 82 GLY A CA 1
ATOM 601 C C . GLY A 1 82 ? 18.549 -4.565 -15.765 1.00 87.62 82 GLY A C 1
ATOM 602 O O . GLY A 1 82 ? 18.367 -3.520 -16.386 1.00 87.62 82 GLY A O 1
ATOM 603 N N . ARG A 1 83 ? 17.704 -5.602 -15.868 1.00 86.38 83 ARG A N 1
ATOM 604 C CA . ARG A 1 83 ? 16.624 -5.661 -16.872 1.00 86.38 83 ARG A CA 1
ATOM 605 C C . ARG A 1 83 ? 15.353 -4.923 -16.460 1.00 86.38 83 ARG A C 1
ATOM 607 O O . ARG A 1 83 ? 14.614 -4.485 -17.336 1.00 86.38 83 ARG A O 1
ATOM 614 N N . GLY A 1 84 ? 15.097 -4.788 -15.164 1.00 88.62 84 GLY A N 1
ATOM 615 C CA . GLY A 1 84 ? 13.852 -4.255 -14.617 1.00 88.62 84 GLY A CA 1
ATOM 616 C C . GLY A 1 84 ? 13.054 -5.287 -13.828 1.00 88.62 84 GLY A C 1
ATOM 617 O O . GLY A 1 84 ? 13.508 -6.403 -13.588 1.00 88.62 84 GLY A O 1
ATOM 618 N N . ILE A 1 85 ? 11.865 -4.876 -13.396 1.00 88.50 85 ILE A N 1
ATOM 619 C CA . ILE A 1 85 ? 10.991 -5.661 -12.514 1.00 88.50 85 ILE A CA 1
ATOM 620 C C . ILE A 1 85 ? 9.981 -6.513 -13.296 1.00 88.50 85 ILE A C 1
ATOM 622 O O . ILE A 1 85 ? 9.564 -6.146 -14.398 1.00 88.50 85 ILE A O 1
ATOM 626 N N . ASP A 1 86 ? 9.549 -7.617 -12.687 1.00 83.44 86 ASP A N 1
ATOM 627 C CA . ASP A 1 86 ? 8.488 -8.496 -13.207 1.00 83.44 86 ASP A CA 1
ATOM 628 C C . ASP A 1 86 ? 7.099 -8.147 -12.651 1.00 83.44 86 ASP A C 1
ATOM 630 O O . ASP A 1 86 ? 6.082 -8.350 -13.316 1.00 83.44 86 ASP A O 1
ATOM 634 N N . TYR A 1 87 ? 7.057 -7.615 -11.425 1.00 84.31 87 TYR A N 1
ATOM 635 C CA . TYR A 1 87 ? 5.838 -7.289 -10.687 1.00 84.31 87 TYR A CA 1
ATOM 636 C C . TYR A 1 87 ? 6.003 -5.976 -9.930 1.00 84.31 87 TYR A C 1
ATOM 638 O O . TYR A 1 87 ? 7.100 -5.637 -9.484 1.00 84.31 87 TYR A O 1
ATOM 646 N N . ALA A 1 88 ? 4.890 -5.275 -9.723 1.00 90.06 88 ALA A N 1
ATOM 647 C CA . ALA A 1 88 ? 4.853 -4.087 -8.887 1.00 90.06 88 ALA A CA 1
ATOM 648 C C . ALA A 1 88 ? 3.579 -4.020 -8.041 1.00 90.06 88 ALA A C 1
ATOM 650 O O . ALA A 1 88 ? 2.506 -4.457 -8.464 1.00 90.06 88 ALA A O 1
ATOM 651 N N . VAL A 1 89 ? 3.697 -3.398 -6.870 1.00 91.00 89 VAL A N 1
ATOM 652 C CA . VAL A 1 89 ? 2.566 -2.938 -6.064 1.00 91.00 89 VAL A CA 1
ATOM 653 C C . VAL A 1 89 ? 2.720 -1.433 -5.900 1.00 91.00 89 VAL A C 1
ATOM 655 O O . VAL A 1 89 ? 3.700 -0.965 -5.327 1.00 91.00 89 VAL A O 1
ATOM 658 N N . ASP A 1 90 ? 1.769 -0.672 -6.428 1.00 92.38 90 ASP A N 1
ATOM 659 C CA . ASP A 1 90 ? 1.739 0.776 -6.287 1.00 92.38 90 ASP A CA 1
ATOM 660 C C . ASP A 1 90 ? 0.971 1.164 -5.021 1.00 92.38 90 ASP A C 1
ATOM 662 O O . ASP A 1 90 ? -0.257 1.319 -5.019 1.00 92.38 90 ASP A O 1
ATOM 666 N N . CYS A 1 91 ? 1.720 1.344 -3.933 1.00 89.56 91 CYS A N 1
ATOM 667 C CA . CYS A 1 91 ? 1.188 1.738 -2.633 1.00 89.56 91 CYS A CA 1
ATOM 668 C C . CYS A 1 91 ? 0.666 3.187 -2.578 1.00 89.56 91 CYS A C 1
ATOM 670 O O . CYS A 1 91 ? 0.054 3.569 -1.578 1.00 89.56 91 CYS A O 1
ATOM 672 N N . ILE A 1 92 ? 0.887 3.991 -3.627 1.00 89.94 92 ILE A N 1
ATOM 673 C CA . ILE A 1 92 ? 0.428 5.380 -3.713 1.00 89.94 92 ILE A CA 1
ATOM 674 C C . ILE A 1 92 ? -0.784 5.484 -4.643 1.00 89.94 92 ILE A C 1
ATOM 676 O O . ILE A 1 92 ? -1.842 5.942 -4.209 1.00 89.94 92 ILE A O 1
ATOM 680 N N . SER A 1 93 ? -0.671 5.000 -5.885 1.00 92.19 93 SER A N 1
ATOM 681 C CA . SER A 1 93 ? -1.729 5.019 -6.906 1.00 92.19 93 SER A CA 1
ATOM 682 C C . SER A 1 93 ? -2.346 6.413 -7.097 1.00 92.19 93 SER A C 1
ATOM 684 O O . SER A 1 93 ? -3.568 6.568 -7.176 1.00 92.19 93 SER A O 1
ATOM 686 N N . GLU A 1 94 ? -1.499 7.442 -7.117 1.00 92.56 94 GLU A N 1
ATOM 687 C CA . GLU A 1 94 ? -1.876 8.847 -7.305 1.00 92.56 94 GLU A CA 1
ATOM 688 C C . GLU A 1 94 ? -1.047 9.483 -8.430 1.00 92.56 94 GLU A C 1
ATOM 690 O O . GLU A 1 94 ? 0.152 9.228 -8.560 1.00 92.56 94 GLU A O 1
ATOM 695 N N . ASP A 1 95 ? -1.678 10.339 -9.231 1.00 92.94 95 ASP A N 1
ATOM 696 C CA . ASP A 1 95 ? -1.038 11.111 -10.299 1.00 92.94 95 ASP A CA 1
ATOM 697 C C . ASP A 1 95 ? -0.184 10.238 -11.236 1.00 92.94 95 ASP A C 1
ATOM 699 O O . ASP A 1 95 ? -0.701 9.318 -11.869 1.00 92.94 95 ASP A O 1
ATOM 703 N N . ALA A 1 96 ? 1.119 10.509 -11.327 1.00 94.56 96 ALA A N 1
ATOM 704 C CA . ALA A 1 96 ? 2.032 9.818 -12.229 1.00 94.56 96 ALA A CA 1
ATOM 705 C C . ALA A 1 96 ? 2.641 8.531 -11.650 1.00 94.56 96 ALA A C 1
ATOM 707 O O . ALA A 1 96 ? 3.362 7.850 -12.371 1.00 94.56 96 ALA A O 1
ATOM 708 N N . THR A 1 97 ? 2.380 8.183 -10.384 1.00 93.81 97 THR A N 1
ATOM 709 C CA . THR A 1 97 ? 3.084 7.079 -9.693 1.00 93.81 97 THR A CA 1
ATOM 710 C C . THR A 1 97 ? 2.974 5.749 -10.434 1.00 93.81 97 THR A C 1
ATOM 712 O O . THR A 1 97 ? 3.996 5.156 -10.776 1.00 93.81 97 THR A O 1
ATOM 715 N N . THR A 1 98 ? 1.759 5.338 -10.800 1.00 95.69 98 THR A N 1
ATOM 716 C CA . THR A 1 98 ? 1.511 4.105 -11.564 1.00 95.69 98 THR A CA 1
ATOM 717 C C . THR A 1 98 ? 2.216 4.129 -12.923 1.00 95.69 98 THR A C 1
ATOM 719 O O . THR A 1 98 ? 2.843 3.147 -13.325 1.00 95.69 98 THR A O 1
ATOM 722 N N . GLY A 1 99 ? 2.170 5.272 -13.615 1.00 96.00 99 GLY A N 1
ATOM 723 C CA . GLY A 1 99 ? 2.850 5.474 -14.893 1.00 96.00 99 GLY A CA 1
ATOM 724 C C . GLY A 1 99 ? 4.368 5.359 -14.771 1.00 96.00 99 GLY A C 1
ATOM 725 O O . GLY A 1 99 ? 4.990 4.626 -15.536 1.00 96.00 99 GLY A O 1
ATOM 726 N N . GLN A 1 100 ? 4.967 6.002 -13.769 1.00 96.06 100 GLN A N 1
ATOM 727 C CA . GLN A 1 100 ? 6.406 5.935 -13.518 1.00 96.06 100 GLN A CA 1
ATOM 728 C C . GLN A 1 100 ? 6.855 4.520 -13.133 1.00 96.06 100 GLN A C 1
ATOM 730 O O . GLN A 1 100 ? 7.835 4.029 -13.687 1.00 96.06 100 GLN A O 1
ATOM 735 N N . ILE A 1 101 ? 6.115 3.827 -12.260 1.00 95.62 101 ILE A N 1
ATOM 736 C CA . ILE A 1 101 ? 6.421 2.438 -11.881 1.00 95.62 101 ILE A CA 1
ATOM 737 C C . ILE A 1 101 ? 6.338 1.509 -13.098 1.00 95.62 101 ILE A C 1
ATOM 739 O O . ILE A 1 101 ? 7.180 0.625 -13.250 1.00 95.62 101 ILE A O 1
ATOM 743 N N . SER A 1 102 ? 5.384 1.729 -14.012 1.00 95.38 102 SER A N 1
ATOM 744 C CA . SER A 1 102 ? 5.287 0.93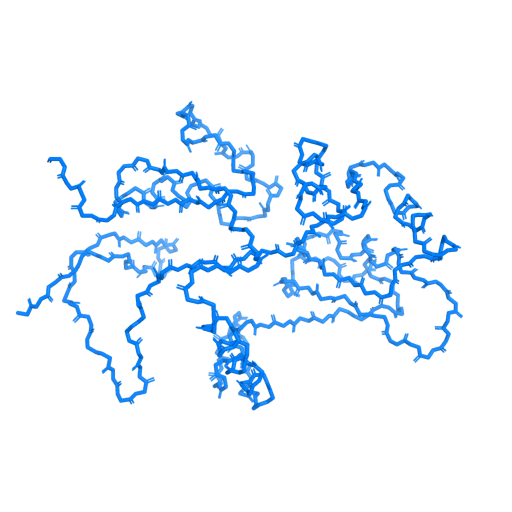6 -15.247 1.00 95.38 102 SER A CA 1
ATOM 745 C C . SER A 1 102 ? 6.550 1.021 -16.120 1.00 95.38 102 SER A C 1
ATOM 747 O O . SER A 1 102 ? 6.866 0.076 -16.842 1.00 95.38 102 SER A O 1
ATOM 749 N N . GLN A 1 103 ? 7.331 2.104 -16.002 1.00 95.50 103 GLN A N 1
ATOM 750 C CA . GLN A 1 103 ? 8.596 2.259 -16.724 1.00 95.50 103 GLN A CA 1
ATOM 751 C C . GLN A 1 103 ? 9.725 1.396 -16.153 1.00 95.50 103 GLN A C 1
ATOM 753 O O . GLN A 1 103 ? 10.699 1.159 -16.864 1.00 95.50 103 GLN A O 1
ATOM 758 N N . CYS A 1 104 ? 9.610 0.903 -14.915 1.00 94.31 104 CYS A N 1
ATOM 759 C CA . CYS A 1 104 ? 10.615 0.053 -14.268 1.00 94.31 104 CYS A CA 1
ATOM 760 C C . CYS A 1 104 ? 10.604 -1.396 -14.770 1.00 94.31 104 CYS A C 1
ATOM 762 O O . CYS A 1 104 ? 11.541 -2.143 -14.487 1.00 94.31 104 CYS A O 1
ATOM 764 N N . PHE A 1 105 ? 9.550 -1.819 -15.468 1.00 92.56 105 PHE A N 1
ATOM 765 C CA . PHE A 1 105 ? 9.395 -3.206 -15.890 1.00 92.56 105 PHE A CA 1
ATOM 766 C C . PHE A 1 105 ? 10.395 -3.608 -16.972 1.00 92.56 105 PHE A C 1
ATOM 768 O O . PHE A 1 105 ? 10.794 -2.782 -17.799 1.00 92.56 105 PHE A O 1
ATOM 775 N N . ILE A 1 106 ? 10.709 -4.905 -17.017 1.00 89.44 106 ILE A N 1
ATOM 776 C CA . ILE A 1 106 ? 11.490 -5.518 -18.098 1.00 89.44 106 ILE A CA 1
ATOM 777 C C . ILE A 1 106 ? 10.954 -5.136 -19.485 1.00 89.44 106 ILE A C 1
ATOM 779 O O . ILE A 1 106 ? 9.747 -4.967 -19.678 1.00 89.44 106 ILE A O 1
ATOM 783 N N . GLU A 1 107 ? 11.844 -4.986 -20.462 1.00 86.19 107 GLU A N 1
ATOM 784 C CA . GLU A 1 107 ? 11.506 -4.679 -21.857 1.00 86.19 107 GLU A CA 1
ATOM 785 C C . GLU A 1 107 ? 11.672 -5.930 -22.736 1.00 86.19 107 GLU A C 1
ATOM 787 O O . GLU A 1 107 ? 12.541 -6.761 -22.489 1.00 86.19 107 GLU A O 1
ATOM 792 N N . GLY A 1 108 ? 10.847 -6.075 -23.778 1.00 69.56 108 GLY A N 1
ATOM 793 C CA . GLY A 1 108 ? 11.127 -7.010 -24.878 1.00 69.56 108 GLY A CA 1
ATOM 794 C C . GLY A 1 108 ? 10.828 -8.503 -24.668 1.00 69.56 108 GLY A C 1
ATOM 795 O O . GLY A 1 108 ? 10.970 -9.258 -25.626 1.00 69.56 108 GLY A O 1
ATOM 796 N N . GLU A 1 109 ? 10.366 -8.963 -23.501 1.00 63.66 109 GLU A N 1
ATOM 797 C CA . GLU A 1 109 ? 9.873 -10.347 -23.361 1.00 63.66 109 GLU A CA 1
ATOM 798 C C . GLU A 1 109 ? 8.401 -10.441 -23.802 1.00 63.66 109 GLU A C 1
ATOM 800 O O . GLU A 1 109 ? 7.480 -10.002 -23.105 1.00 63.66 109 GLU A O 1
ATOM 805 N N . ALA A 1 110 ? 8.181 -10.975 -25.007 1.00 54.59 110 ALA A N 1
ATOM 806 C CA . ALA A 1 110 ? 6.853 -11.237 -25.551 1.0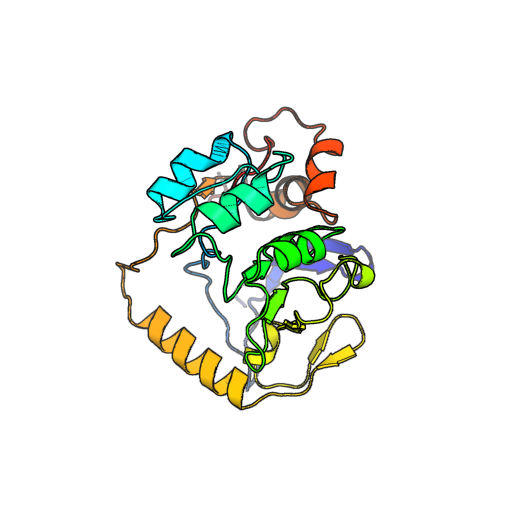0 54.59 110 ALA A CA 1
ATOM 807 C C . ALA A 1 110 ? 6.197 -12.422 -24.818 1.00 54.59 110 ALA A C 1
ATOM 809 O O . ALA A 1 110 ? 6.761 -13.511 -24.769 1.00 54.59 110 ALA A O 1
ATOM 810 N N . GLY A 1 111 ? 4.988 -12.220 -24.283 1.00 55.19 111 GLY A N 1
ATOM 811 C CA . GLY A 1 111 ? 4.130 -13.299 -23.768 1.00 55.19 111 GLY A CA 1
ATOM 812 C C . GLY A 1 111 ? 3.901 -13.327 -22.254 1.00 55.19 111 GLY A C 1
ATOM 813 O O . GLY A 1 111 ? 2.948 -13.970 -21.823 1.00 55.19 111 GLY A O 1
ATOM 814 N N . ALA A 1 112 ? 4.689 -12.604 -21.451 1.00 64.81 112 ALA A N 1
ATOM 815 C CA . ALA A 1 112 ? 4.401 -12.417 -20.027 1.00 64.81 112 ALA A CA 1
ATOM 816 C C . ALA A 1 112 ? 3.590 -11.128 -19.813 1.00 64.81 112 ALA A C 1
ATOM 818 O O . ALA A 1 112 ? 4.046 -10.028 -20.140 1.00 64.81 112 ALA A O 1
ATOM 819 N N . GLU A 1 113 ? 2.375 -11.261 -19.280 1.00 71.75 113 GLU A N 1
ATOM 820 C CA . GLU A 1 113 ? 1.552 -10.118 -18.882 1.00 71.75 113 GLU A CA 1
ATOM 821 C C . GLU A 1 113 ? 2.191 -9.430 -17.670 1.00 71.75 113 GLU A C 1
ATOM 823 O O . GLU A 1 113 ? 2.294 -10.010 -16.588 1.00 71.75 113 GLU A O 1
ATOM 828 N N . LYS A 1 114 ? 2.624 -8.182 -17.850 1.00 87.56 114 LYS A N 1
ATOM 829 C CA . LYS A 1 114 ? 3.267 -7.392 -16.799 1.00 87.56 114 LYS A CA 1
ATOM 830 C C . LYS A 1 114 ? 2.188 -6.740 -15.963 1.00 87.56 114 LYS A C 1
ATOM 832 O O . LYS A 1 114 ? 1.336 -6.045 -16.506 1.00 87.56 114 LYS A O 1
ATOM 837 N N . ARG A 1 115 ? 2.191 -6.974 -14.654 1.00 89.69 115 ARG A N 1
ATOM 838 C CA . ARG A 1 115 ? 1.070 -6.597 -13.786 1.00 89.69 115 ARG A CA 1
ATOM 839 C C . ARG A 1 115 ? 1.516 -5.660 -12.676 1.00 89.69 115 ARG A C 1
ATOM 841 O O . ARG A 1 115 ? 2.481 -5.945 -11.966 1.00 89.69 115 ARG A O 1
ATOM 848 N N . ILE A 1 116 ? 0.765 -4.575 -12.499 1.00 92.00 116 ILE A N 1
ATOM 849 C CA . ILE A 1 116 ? 0.910 -3.651 -11.372 1.00 92.00 116 ILE A CA 1
ATOM 850 C C . ILE A 1 116 ? -0.351 -3.673 -10.514 1.00 92.00 116 ILE A C 1
ATOM 852 O O . ILE A 1 116 ? -1.426 -3.313 -10.982 1.00 92.00 116 ILE A O 1
ATOM 856 N N . ALA A 1 117 ? -0.244 -4.088 -9.254 1.00 92.12 117 ALA A N 1
ATOM 857 C CA . ALA A 1 117 ? -1.357 -3.980 -8.317 1.00 92.12 117 ALA A CA 1
ATOM 858 C C . ALA A 1 117 ? -1.509 -2.519 -7.869 1.00 92.12 117 ALA A C 1
ATOM 860 O O . ALA A 1 117 ? -0.567 -1.947 -7.326 1.00 92.12 117 ALA A O 1
ATOM 861 N N . VAL A 1 118 ? -2.684 -1.922 -8.078 1.00 92.56 118 VAL A N 1
ATOM 862 C CA . VAL A 1 118 ? -2.985 -0.536 -7.684 1.00 92.56 118 VAL A CA 1
ATOM 863 C C . VAL A 1 118 ? -3.983 -0.508 -6.529 1.00 92.56 118 VAL A C 1
ATOM 865 O O . VAL A 1 118 ? -4.988 -1.223 -6.531 1.00 92.56 118 VAL A O 1
ATOM 868 N N . ILE A 1 119 ? -3.731 0.343 -5.534 1.00 88.31 119 ILE A N 1
ATOM 869 C CA . ILE A 1 119 ? -4.588 0.482 -4.345 1.00 88.31 119 ILE A CA 1
ATOM 870 C C . ILE A 1 119 ? -5.772 1.421 -4.619 1.00 88.31 119 ILE A C 1
ATOM 872 O O . ILE A 1 119 ? -6.850 1.265 -4.036 1.00 88.31 119 ILE A O 1
ATOM 876 N N . ARG A 1 120 ? -5.618 2.388 -5.532 1.00 87.31 120 ARG A N 1
ATOM 877 C CA . ARG A 1 120 ? -6.689 3.319 -5.923 1.00 87.31 120 ARG A CA 1
ATOM 878 C C . ARG A 1 120 ? -7.150 3.058 -7.353 1.00 87.31 120 ARG A C 1
ATOM 880 O O . ARG A 1 120 ? -6.344 2.845 -8.248 1.00 87.31 120 ARG A O 1
ATOM 887 N N . LYS A 1 121 ? -8.463 3.149 -7.583 1.00 85.25 121 LYS A N 1
ATOM 888 C CA . LYS A 1 121 ? -9.070 2.871 -8.895 1.00 85.25 121 LYS A CA 1
ATOM 889 C C . LYS A 1 121 ? -8.877 3.993 -9.929 1.00 85.25 121 LYS A C 1
ATOM 891 O O . LYS A 1 121 ? -8.732 3.688 -11.101 1.00 85.25 121 LYS A O 1
ATOM 896 N N . VAL A 1 122 ? -8.953 5.266 -9.519 1.00 86.44 122 VAL A N 1
ATOM 897 C CA . VAL A 1 122 ? -9.104 6.415 -10.450 1.00 86.44 122 VAL A CA 1
ATOM 898 C C . VAL A 1 122 ? -8.308 7.670 -10.057 1.00 86.44 122 VAL A C 1
ATOM 900 O O . VAL A 1 122 ? -8.623 8.765 -10.507 1.00 86.44 122 VAL A O 1
ATOM 903 N N . ALA A 1 123 ? -7.322 7.554 -9.165 1.00 89.12 123 ALA A N 1
ATOM 904 C CA . ALA A 1 123 ? -6.558 8.712 -8.677 1.00 89.12 123 ALA A CA 1
ATOM 905 C C . ALA A 1 123 ? -5.224 8.935 -9.415 1.00 89.12 123 ALA A C 1
ATOM 907 O O . ALA A 1 123 ? -4.493 9.858 -9.063 1.00 89.12 123 ALA A O 1
ATOM 908 N N . TRP A 1 124 ? -4.921 8.104 -10.410 1.00 92.38 124 TRP A N 1
ATOM 909 C CA . TRP A 1 124 ? -3.693 8.097 -11.202 1.00 92.38 124 TRP A CA 1
ATOM 910 C C . TRP A 1 124 ? -4.009 8.247 -12.691 1.00 92.38 124 TRP A C 1
ATOM 912 O O . TRP A 1 124 ? -5.127 7.969 -13.133 1.00 92.38 124 TRP A O 1
ATOM 922 N N . ASP A 1 125 ? -3.023 8.708 -13.455 1.00 94.62 125 ASP A N 1
ATOM 923 C CA . ASP A 1 125 ? -3.147 8.932 -14.890 1.00 94.62 125 ASP A CA 1
ATOM 924 C C . ASP A 1 125 ? -2.812 7.655 -15.669 1.00 94.62 125 ASP A C 1
ATOM 926 O O . ASP A 1 125 ? -1.650 7.276 -15.835 1.00 94.62 125 ASP A O 1
ATOM 930 N N . ALA A 1 126 ? -3.856 6.990 -16.164 1.00 94.12 126 ALA A N 1
ATOM 931 C CA . ALA A 1 126 ? -3.709 5.771 -16.945 1.00 94.12 126 ALA A CA 1
ATOM 932 C C . ALA A 1 126 ? -3.023 5.978 -18.300 1.00 94.12 126 ALA A C 1
ATOM 934 O O . ALA A 1 126 ? -2.476 5.019 -18.840 1.00 94.12 126 ALA A O 1
ATOM 935 N N . SER A 1 127 ? -2.996 7.205 -18.831 1.00 96.12 127 SER A N 1
ATOM 936 C CA . SER A 1 127 ? -2.310 7.506 -20.093 1.00 96.12 127 SER A CA 1
ATOM 937 C C . SER A 1 127 ? -0.784 7.454 -19.977 1.00 96.12 127 SER A C 1
ATOM 939 O O . SER A 1 127 ? -0.098 7.315 -20.986 1.00 96.12 127 SER A O 1
ATOM 941 N N . LEU A 1 128 ? -0.247 7.515 -18.752 1.00 96.88 128 LEU A N 1
ATOM 942 C CA . LEU A 1 128 ? 1.189 7.417 -18.480 1.00 96.88 128 LEU A CA 1
ATOM 943 C C . LEU A 1 128 ? 1.675 5.968 -18.328 1.00 96.88 128 LEU A C 1
ATOM 945 O O . LEU A 1 128 ? 2.881 5.737 -18.202 1.00 96.88 128 LEU A O 1
ATOM 949 N N . VAL A 1 129 ? 0.762 4.993 -18.292 1.00 95.62 129 VAL A N 1
ATOM 950 C CA . VAL A 1 129 ? 1.114 3.579 -18.138 1.00 95.62 129 VAL A CA 1
ATOM 951 C C . VAL A 1 129 ? 1.613 3.018 -19.463 1.00 95.62 129 VAL A C 1
ATOM 953 O O . VAL A 1 129 ? 0.998 3.192 -20.514 1.00 95.62 129 VAL A O 1
ATOM 956 N N . ARG A 1 130 ? 2.751 2.322 -19.407 1.00 94.12 130 ARG A N 1
ATOM 957 C CA . ARG A 1 130 ? 3.334 1.631 -20.556 1.00 94.12 130 ARG A CA 1
ATOM 958 C C . ARG A 1 130 ? 2.332 0.622 -21.130 1.00 94.12 130 ARG A C 1
ATOM 960 O O . ARG A 1 130 ? 1.724 -0.138 -20.386 1.00 94.12 130 ARG A O 1
ATOM 967 N N . ALA A 1 131 ? 2.182 0.598 -22.453 1.00 91.88 131 ALA A N 1
ATOM 968 C CA . ALA A 1 131 ? 1.101 -0.129 -23.130 1.00 91.88 131 ALA A CA 1
ATOM 969 C C . ALA A 1 131 ? 1.071 -1.653 -22.884 1.00 91.88 131 ALA A C 1
ATOM 971 O O . ALA A 1 131 ? 0.030 -2.279 -23.057 1.00 91.88 131 ALA A O 1
ATOM 972 N N . ASP A 1 132 ? 2.197 -2.256 -22.502 1.00 90.75 132 ASP A N 1
ATOM 973 C CA . ASP A 1 132 ? 2.335 -3.685 -22.198 1.00 90.75 132 ASP A CA 1
ATOM 974 C C . ASP A 1 132 ? 2.250 -4.007 -20.692 1.00 90.75 132 ASP A C 1
ATOM 976 O O . ASP A 1 132 ? 2.509 -5.146 -20.300 1.00 90.75 132 ASP A O 1
ATOM 980 N N . VAL A 1 133 ? 1.919 -3.021 -19.849 1.00 92.31 133 VAL A N 1
ATOM 981 C CA . VAL A 1 133 ? 1.726 -3.175 -18.402 1.00 92.31 133 VAL A CA 1
ATOM 982 C C . VAL A 1 133 ? 0.245 -3.022 -18.071 1.00 92.31 133 VAL A C 1
ATOM 984 O O . VAL A 1 133 ? -0.394 -2.040 -18.440 1.00 92.31 133 VAL A O 1
ATOM 987 N N . VAL A 1 134 ? -0.298 -3.993 -17.341 1.00 92.12 134 VAL A N 1
ATOM 988 C CA . VAL A 1 134 ? -1.711 -4.099 -16.977 1.00 92.12 134 VAL A CA 1
ATOM 989 C C . VAL A 1 134 ? -1.899 -3.763 -15.494 1.00 92.12 134 VAL A C 1
ATOM 991 O O . VAL A 1 134 ? -1.456 -4.517 -14.618 1.00 92.12 134 VAL A O 1
ATOM 994 N N . PRO A 1 135 ? -2.570 -2.645 -15.172 1.00 93.50 135 PRO A N 1
ATOM 995 C CA . PRO A 1 135 ? -2.960 -2.332 -13.806 1.00 93.50 135 PRO A CA 1
ATOM 996 C C . PRO A 1 135 ? -4.080 -3.245 -13.304 1.00 93.50 135 PRO A C 1
ATOM 998 O O . PRO A 1 135 ? -5.112 -3.412 -13.952 1.00 93.50 135 PRO A O 1
ATOM 1001 N N . LEU A 1 136 ? -3.893 -3.799 -12.110 1.00 90.50 136 LEU A N 1
ATOM 1002 C CA . LEU A 1 136 ? -4.836 -4.667 -11.420 1.00 90.50 136 LEU A CA 1
ATOM 1003 C C . LEU A 1 136 ? -5.376 -3.955 -10.186 1.00 90.50 136 LEU A C 1
ATOM 1005 O O . LEU A 1 136 ? -4.654 -3.714 -9.219 1.00 90.50 136 LEU A O 1
ATOM 1009 N N . TYR A 1 137 ? -6.666 -3.638 -10.208 1.00 87.81 137 TYR A N 1
ATOM 1010 C CA . TYR A 1 137 ? -7.351 -3.073 -9.054 1.00 87.81 137 TYR A CA 1
ATOM 1011 C C . TYR A 1 137 ? -8.056 -4.174 -8.257 1.00 87.81 137 TYR A C 1
ATOM 1013 O O . TYR A 1 137 ? -9.001 -4.793 -8.745 1.00 87.81 137 TYR A O 1
ATOM 1021 N N . GLY A 1 138 ? -7.620 -4.384 -7.014 1.00 79.25 138 GLY A N 1
ATOM 1022 C CA . GLY A 1 138 ? -8.257 -5.300 -6.069 1.00 79.25 138 GLY A CA 1
ATOM 1023 C C . GLY A 1 138 ? -8.925 -4.540 -4.928 1.00 79.25 138 GLY A C 1
ATOM 1024 O O . GLY A 1 138 ? -8.249 -3.953 -4.086 1.00 79.25 138 GLY A O 1
ATOM 1025 N N . ALA A 1 139 ? -10.257 -4.563 -4.855 1.00 81.88 139 ALA A N 1
ATOM 1026 C CA . ALA A 1 139 ? -10.963 -4.040 -3.689 1.00 81.88 139 ALA A CA 1
ATOM 1027 C C . ALA A 1 139 ? -10.911 -5.071 -2.550 1.00 81.88 139 ALA A C 1
ATOM 1029 O O . ALA A 1 139 ? -11.448 -6.170 -2.694 1.00 81.88 139 ALA A O 1
ATOM 1030 N N . ALA A 1 140 ? -10.326 -4.711 -1.402 1.00 83.94 140 ALA A N 1
ATOM 1031 C CA . ALA A 1 140 ? -10.182 -5.606 -0.241 1.00 83.94 140 ALA A CA 1
ATOM 1032 C C . ALA A 1 140 ? -11.511 -6.246 0.209 1.00 83.94 140 ALA A C 1
ATOM 1034 O O . ALA A 1 140 ? -11.556 -7.392 0.650 1.00 83.94 140 ALA A O 1
ATOM 1035 N N . TRP A 1 141 ? -12.611 -5.518 0.027 1.00 86.00 141 TRP A N 1
ATOM 1036 C CA . TRP A 1 141 ? -13.974 -5.947 0.330 1.00 86.00 141 TRP A CA 1
ATOM 1037 C C . TRP A 1 141 ? -14.436 -7.188 -0.450 1.00 86.00 141 TRP A C 1
ATOM 1039 O O . TRP A 1 141 ? -15.335 -7.884 0.009 1.00 86.00 141 TRP A O 1
ATOM 1049 N N . THR A 1 142 ? -13.817 -7.510 -1.589 1.00 89.12 142 THR A N 1
ATOM 1050 C CA . THR A 1 142 ? -14.140 -8.731 -2.354 1.00 89.12 142 THR A CA 1
ATOM 1051 C C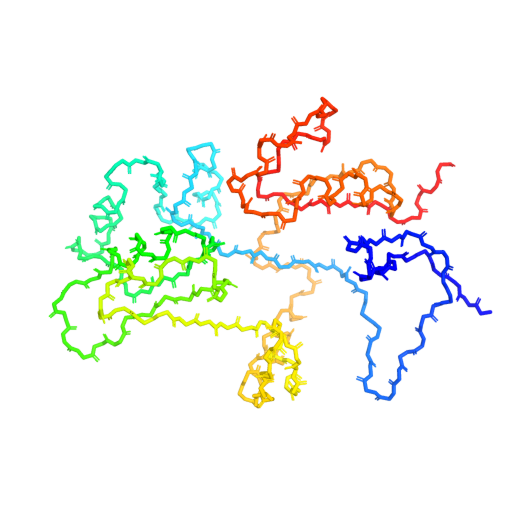 . THR A 1 142 ? -13.859 -10.014 -1.567 1.00 89.12 142 THR A C 1
ATOM 1053 O O . THR A 1 142 ? -14.553 -11.009 -1.757 1.00 89.12 142 THR A O 1
ATOM 1056 N N . GLY A 1 143 ? -12.936 -9.980 -0.596 1.00 91.00 143 GLY A N 1
ATOM 1057 C CA . GLY A 1 143 ? -12.692 -11.096 0.326 1.00 91.00 143 GLY A CA 1
ATOM 1058 C C . GLY A 1 143 ? -13.884 -11.438 1.235 1.00 91.00 143 GLY A C 1
ATOM 1059 O O . GLY A 1 143 ? -13.910 -12.502 1.860 1.00 91.00 143 GLY A O 1
ATOM 1060 N N . LEU A 1 144 ? -14.898 -10.567 1.306 1.00 90.62 144 LEU A N 1
ATOM 1061 C CA . LEU A 1 144 ? -16.149 -10.858 2.006 1.00 90.62 144 LEU A CA 1
ATOM 1062 C C . LEU A 1 144 ? -17.001 -11.899 1.266 1.00 90.62 144 LEU A C 1
ATOM 1064 O O . LEU A 1 144 ? -17.769 -12.597 1.918 1.00 90.62 144 LEU A O 1
ATOM 1068 N N . GLY A 1 145 ? -16.842 -12.054 -0.055 1.00 91.69 145 GLY A N 1
ATOM 1069 C CA . GLY A 1 145 ? -17.646 -12.990 -0.852 1.00 91.69 145 GLY A CA 1
ATOM 1070 C C . GLY A 1 145 ? -19.103 -12.560 -1.033 1.00 91.69 145 GLY A C 1
ATOM 1071 O O . GLY A 1 145 ? -19.970 -13.408 -1.224 1.00 91.69 145 GLY A O 1
ATOM 1072 N N . HIS A 1 146 ? -19.372 -11.258 -0.948 1.00 92.06 146 HIS A N 1
ATOM 1073 C CA . HIS A 1 146 ? -20.693 -10.668 -1.136 1.00 92.06 146 HIS A CA 1
ATOM 1074 C C . HIS A 1 146 ? -20.646 -9.591 -2.213 1.00 92.06 146 HIS A C 1
ATOM 1076 O O . HIS A 1 146 ? -19.604 -8.969 -2.426 1.00 92.06 146 HIS A O 1
ATOM 1082 N N . ASP A 1 147 ? -21.794 -9.347 -2.837 1.00 92.75 147 ASP A N 1
ATOM 1083 C CA . ASP A 1 147 ? -22.000 -8.167 -3.665 1.00 92.75 147 ASP A CA 1
ATOM 1084 C C . ASP A 1 147 ? -21.816 -6.913 -2.809 1.00 92.75 147 ASP A C 1
ATOM 1086 O O . ASP A 1 147 ? -22.406 -6.775 -1.734 1.00 92.75 147 ASP A O 1
ATOM 1090 N N . ILE A 1 148 ? -20.998 -5.983 -3.290 1.00 88.81 148 ILE A N 1
ATOM 1091 C CA . ILE A 1 148 ? -20.743 -4.713 -2.614 1.00 88.81 148 ILE A CA 1
ATOM 1092 C C . ILE A 1 148 ? -20.968 -3.554 -3.575 1.00 88.81 148 ILE A C 1
ATOM 1094 O O . ILE A 1 148 ? -20.603 -3.603 -4.749 1.00 88.81 148 ILE A O 1
ATOM 1098 N N . VAL A 1 149 ? -21.516 -2.461 -3.055 1.00 86.88 149 VAL A N 1
ATOM 1099 C CA . VAL A 1 149 ? -21.517 -1.180 -3.761 1.00 86.88 149 VAL A CA 1
ATOM 1100 C C . VAL A 1 149 ? -20.343 -0.370 -3.236 1.00 86.88 149 VAL A C 1
ATOM 1102 O O . VAL A 1 149 ? -20.341 0.065 -2.085 1.00 86.88 149 VAL A O 1
ATOM 1105 N N . TYR A 1 150 ? -19.330 -0.169 -4.074 1.00 81.38 150 TYR A N 1
ATOM 1106 C CA . TYR A 1 150 ? -18.124 0.564 -3.709 1.00 81.38 150 TYR A CA 1
ATOM 1107 C C . TYR A 1 150 ? -17.777 1.595 -4.782 1.00 81.38 150 TYR A C 1
ATOM 1109 O O . TYR A 1 150 ? -17.741 1.287 -5.972 1.00 81.38 150 TYR A O 1
ATOM 1117 N N . ASN A 1 151 ? -17.548 2.845 -4.365 1.00 74.62 151 ASN A N 1
ATOM 1118 C CA . ASN A 1 151 ? -17.341 3.987 -5.267 1.00 74.62 151 ASN A CA 1
ATOM 1119 C C . ASN A 1 151 ? -18.420 4.104 -6.364 1.00 74.62 151 ASN A C 1
ATOM 1121 O O . ASN A 1 151 ? -18.112 4.383 -7.520 1.00 74.62 151 ASN A O 1
ATOM 1125 N N . GLY A 1 152 ? -19.684 3.855 -6.004 1.00 80.62 152 GLY A N 1
ATOM 1126 C CA . GLY A 1 152 ? -20.826 3.956 -6.919 1.00 80.62 152 GLY A CA 1
ATOM 1127 C C . GLY A 1 152 ? -20.940 2.828 -7.950 1.00 80.62 152 GLY A C 1
ATOM 1128 O O . GLY A 1 152 ? -21.830 2.882 -8.791 1.00 80.62 152 GLY A O 1
ATOM 1129 N N . ALA A 1 153 ? -20.080 1.809 -7.888 1.00 83.56 153 ALA A N 1
ATOM 1130 C CA . ALA A 1 153 ? -20.132 0.645 -8.764 1.00 83.56 153 ALA A CA 1
ATOM 1131 C C . ALA A 1 153 ? -20.433 -0.628 -7.965 1.00 83.56 153 ALA A C 1
ATOM 1133 O O . ALA A 1 153 ? -19.943 -0.797 -6.846 1.00 83.56 153 ALA A O 1
ATOM 1134 N N . LEU A 1 154 ? -21.212 -1.529 -8.566 1.00 88.56 154 LEU A N 1
ATOM 1135 C CA . LEU A 1 154 ? -21.352 -2.893 -8.073 1.00 88.56 154 LEU A CA 1
ATOM 1136 C C . LEU A 1 154 ? -20.035 -3.639 -8.314 1.00 88.56 154 LEU A C 1
ATOM 1138 O O . LEU A 1 154 ? -19.536 -3.676 -9.438 1.00 88.56 154 LEU A O 1
ATOM 1142 N N . VAL A 1 155 ? -19.491 -4.236 -7.261 1.00 88.56 155 VAL A N 1
ATOM 1143 C CA . VAL A 1 155 ? -18.444 -5.251 -7.350 1.00 88.56 155 VAL A CA 1
ATOM 1144 C C . VAL A 1 155 ? -19.095 -6.567 -6.916 1.00 88.56 155 VAL A C 1
ATOM 1146 O O . VAL A 1 155 ? -19.555 -6.645 -5.774 1.00 88.56 155 VAL A O 1
ATOM 1149 N N . PRO A 1 156 ? -19.216 -7.558 -7.815 1.00 91.75 156 PRO A N 1
ATOM 1150 C CA . PRO A 1 156 ? -19.917 -8.799 -7.513 1.00 91.75 156 PRO A CA 1
ATOM 1151 C C . PRO A 1 156 ? -19.152 -9.645 -6.490 1.00 91.75 156 PRO A C 1
ATOM 1153 O O . PRO A 1 156 ? -17.934 -9.511 -6.335 1.00 91.75 156 PRO A O 1
ATOM 1156 N N . ALA A 1 157 ? -19.873 -10.544 -5.825 1.00 93.25 157 ALA A N 1
ATOM 1157 C CA . ALA A 1 157 ? -19.286 -11.585 -5.000 1.00 93.25 157 ALA A CA 1
ATOM 1158 C C . ALA A 1 157 ? -18.286 -12.431 -5.805 1.00 93.25 157 ALA A C 1
ATOM 1160 O O . ALA A 1 157 ? -18.604 -12.933 -6.884 1.00 93.25 157 ALA A O 1
ATOM 1161 N N . ASP A 1 158 ? -17.098 -12.641 -5.239 1.00 92.44 158 ASP A N 1
ATOM 1162 C CA . ASP A 1 158 ? -16.066 -13.486 -5.832 1.00 92.44 158 ASP A CA 1
ATOM 1163 C C . ASP A 1 158 ? -15.732 -14.654 -4.879 1.00 92.44 158 ASP A C 1
ATOM 1165 O O . ASP A 1 158 ? -15.142 -14.441 -3.809 1.00 92.44 158 ASP A O 1
ATOM 1169 N N . PRO A 1 159 ? -16.117 -15.900 -5.224 1.00 93.50 159 PRO A N 1
ATOM 1170 C CA . PRO A 1 159 ? -15.868 -17.059 -4.371 1.00 93.50 159 PRO A CA 1
ATOM 1171 C C . PRO A 1 159 ? -14.376 -17.400 -4.243 1.00 93.50 159 PRO A C 1
ATOM 1173 O O . PRO A 1 159 ? -13.977 -17.952 -3.217 1.00 93.50 159 PRO A O 1
ATOM 1176 N N . ILE A 1 160 ? -13.543 -17.050 -5.229 1.00 94.06 160 ILE A N 1
ATOM 1177 C CA . ILE A 1 160 ? -12.091 -17.267 -5.183 1.00 94.06 160 ILE A CA 1
ATOM 1178 C C . ILE A 1 160 ? -11.473 -16.300 -4.176 1.00 94.06 160 ILE A C 1
ATOM 1180 O O . ILE A 1 160 ? -10.719 -16.720 -3.296 1.00 94.06 160 ILE A O 1
ATOM 1184 N N . HIS A 1 161 ? -11.841 -15.018 -4.239 1.00 92.25 161 HIS A N 1
ATOM 1185 C CA . HIS A 1 161 ? -11.358 -14.025 -3.277 1.00 92.25 161 HIS A CA 1
ATOM 1186 C C . HIS A 1 161 ? -11.823 -14.350 -1.856 1.00 92.25 161 HIS A C 1
ATOM 1188 O O . HIS A 1 161 ? -11.052 -14.212 -0.904 1.00 92.25 161 HIS A O 1
ATOM 1194 N N . ARG A 1 162 ? -13.062 -14.838 -1.702 1.00 94.50 162 ARG A N 1
ATOM 1195 C CA . ARG A 1 162 ? -13.573 -15.316 -0.415 1.00 94.50 162 ARG A CA 1
ATOM 1196 C C . ARG A 1 162 ? -12.753 -16.483 0.125 1.00 94.50 162 ARG A C 1
ATOM 1198 O O . ARG A 1 162 ? -12.349 -16.443 1.286 1.00 94.50 162 ARG A O 1
ATOM 1205 N N . ALA A 1 163 ? -12.512 -17.507 -0.691 1.00 94.62 163 ALA A N 1
ATOM 1206 C CA . ALA A 1 163 ? -11.724 -18.666 -0.286 1.00 94.62 163 ALA A CA 1
ATOM 1207 C C . ALA A 1 163 ? -10.304 -18.254 0.134 1.00 94.62 163 ALA A C 1
ATOM 1209 O O . ALA A 1 163 ? -9.846 -18.639 1.209 1.00 94.62 163 ALA A O 1
ATOM 1210 N N . PHE A 1 164 ? -9.655 -17.389 -0.652 1.00 93.31 164 PHE A N 1
ATOM 1211 C CA . PHE A 1 164 ? -8.348 -16.832 -0.311 1.00 93.31 164 PHE A CA 1
ATOM 1212 C C . PHE A 1 164 ? -8.373 -16.075 1.022 1.00 93.31 164 PHE A C 1
ATOM 1214 O O . PHE A 1 164 ? -7.543 -16.338 1.887 1.00 93.31 164 PHE A O 1
ATOM 1221 N N . ALA A 1 165 ? -9.334 -15.169 1.224 1.00 91.44 165 ALA A N 1
ATOM 1222 C CA . ALA A 1 165 ? -9.432 -14.385 2.454 1.00 91.44 165 ALA A CA 1
ATOM 1223 C C . ALA A 1 165 ? -9.644 -15.270 3.694 1.00 91.44 165 ALA A C 1
ATOM 1225 O O . ALA A 1 165 ? -9.089 -14.986 4.754 1.00 91.44 165 ALA A O 1
ATOM 1226 N N . VAL A 1 166 ? -10.411 -16.359 3.567 1.00 90.75 166 VAL A N 1
ATOM 1227 C CA . VAL A 1 166 ? -10.593 -17.343 4.643 1.00 90.75 166 VAL A CA 1
ATOM 1228 C C . VAL A 1 166 ? -9.266 -18.015 4.996 1.00 90.75 166 VAL A C 1
ATOM 1230 O O . VAL A 1 166 ? -8.894 -18.024 6.170 1.00 90.75 166 VAL A O 1
ATOM 1233 N N . GLU A 1 167 ? -8.536 -18.539 4.011 1.00 93.50 167 GLU A N 1
ATOM 1234 C CA . GLU A 1 167 ? -7.247 -19.199 4.258 1.00 93.50 167 GLU A CA 1
ATOM 1235 C C . GLU A 1 167 ? -6.181 -18.219 4.764 1.00 93.50 167 GLU A C 1
ATOM 1237 O O . GLU A 1 167 ? -5.444 -18.534 5.697 1.00 93.50 167 GLU A O 1
ATOM 1242 N N . PHE A 1 168 ? -6.159 -16.992 4.244 1.00 87.69 168 PHE A N 1
ATOM 1243 C CA . PHE A 1 168 ? -5.274 -15.934 4.720 1.00 87.69 168 PHE A CA 1
ATOM 1244 C C . PHE A 1 168 ? -5.541 -15.582 6.190 1.00 87.69 168 PHE A C 1
ATOM 1246 O O . PHE A 1 168 ? -4.612 -15.526 6.994 1.00 87.69 168 PHE A O 1
ATOM 1253 N N . CYS A 1 169 ? -6.807 -15.410 6.584 1.00 85.69 169 CYS A N 1
ATOM 1254 C CA . CYS A 1 169 ? -7.171 -15.148 7.978 1.00 85.69 169 CYS A CA 1
ATOM 1255 C C . CYS A 1 169 ? -6.860 -16.335 8.905 1.00 85.69 169 CYS A C 1
ATOM 1257 O O . CYS A 1 169 ? -6.438 -16.114 10.043 1.00 85.69 169 CYS A O 1
ATOM 1259 N N . LYS A 1 170 ? -7.028 -17.583 8.440 1.00 85.62 170 LYS A N 1
ATOM 1260 C CA . LYS A 1 170 ? -6.608 -18.781 9.190 1.00 85.62 170 LYS A CA 1
ATOM 1261 C C . LYS A 1 170 ? -5.100 -18.794 9.409 1.00 85.62 170 LYS A C 1
ATOM 1263 O O . LYS A 1 170 ? -4.658 -18.997 10.536 1.00 85.62 170 LYS A O 1
ATOM 1268 N N . TRP A 1 171 ? -4.328 -18.528 8.356 1.00 85.81 171 TRP A N 1
ATOM 1269 C CA . TRP A 1 171 ? -2.876 -18.428 8.437 1.00 85.81 171 TRP A CA 1
ATOM 1270 C C . TRP A 1 171 ? -2.452 -17.330 9.419 1.00 85.81 171 TRP A C 1
ATOM 1272 O O . TRP A 1 171 ? -1.712 -17.622 10.353 1.00 85.81 171 TRP A O 1
ATOM 1282 N N . LEU A 1 172 ? -3.002 -16.115 9.310 1.00 82.50 172 LEU A N 1
ATOM 1283 C CA . LEU A 1 172 ? -2.751 -15.029 10.268 1.00 82.50 172 LEU A CA 1
ATOM 1284 C C . LEU A 1 172 ? -3.075 -15.434 11.715 1.00 82.50 172 LEU A C 1
ATOM 1286 O O . LEU A 1 172 ? -2.325 -15.108 12.631 1.00 82.50 172 LEU A O 1
ATOM 1290 N N . SER A 1 173 ? -4.175 -16.161 11.924 1.00 81.75 173 SER A N 1
ATOM 1291 C CA . SER A 1 173 ? -4.620 -16.594 13.257 1.00 81.75 173 SER A CA 1
ATOM 1292 C C . SER A 1 173 ? -3.797 -17.746 13.837 1.00 81.75 173 SER A C 1
ATOM 1294 O O . SER A 1 173 ? -3.896 -18.019 15.030 1.00 81.75 173 SER A O 1
ATOM 1296 N N . SER A 1 174 ? -2.981 -18.423 13.024 1.00 84.44 174 SER A N 1
ATOM 1297 C CA . SER A 1 174 ? -2.108 -19.509 13.482 1.00 84.44 174 SER A CA 1
ATOM 1298 C C . SER A 1 174 ? -0.884 -19.033 14.275 1.00 84.44 174 SER A C 1
ATOM 1300 O O . SER A 1 174 ? -0.150 -19.865 14.802 1.00 84.44 174 SER A O 1
ATOM 1302 N N . PHE A 1 175 ? -0.684 -17.715 14.411 1.00 80.69 175 PHE A N 1
ATOM 1303 C CA . PHE A 1 175 ? 0.412 -17.108 15.169 1.00 80.69 175 PHE A CA 1
ATOM 1304 C C . PHE A 1 175 ? -0.093 -16.563 16.521 1.00 80.69 175 PHE A C 1
ATOM 1306 O O . PHE A 1 175 ? -0.588 -15.436 16.581 1.00 80.69 175 PHE A O 1
ATOM 1313 N N . PRO A 1 176 ? 0.012 -17.330 17.625 1.00 68.38 176 PRO A N 1
ATOM 1314 C CA . PRO A 1 176 ? -0.609 -16.982 18.909 1.00 68.38 176 PRO A CA 1
ATOM 1315 C C . PRO A 1 176 ? 0.049 -15.806 19.658 1.00 68.38 176 PRO A C 1
ATOM 1317 O O . PRO A 1 176 ? -0.591 -15.215 20.527 1.00 68.38 176 PRO A O 1
ATOM 1320 N N . SER A 1 177 ? 1.292 -15.439 19.334 1.00 70.44 177 SER A N 1
ATOM 1321 C CA . SER A 1 177 ? 1.996 -14.288 19.937 1.00 70.44 177 SER A CA 1
ATOM 1322 C C . SER A 1 177 ? 3.171 -13.784 19.098 1.00 70.44 177 SER A C 1
ATOM 1324 O O . SE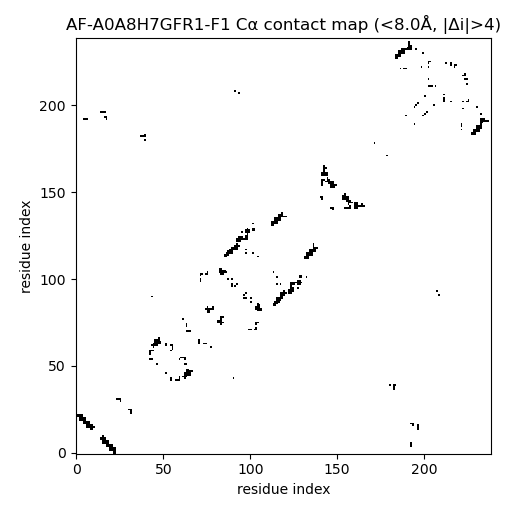R A 1 177 ? 3.420 -12.581 19.062 1.00 70.44 177 SER A O 1
ATOM 1326 N N . ASP A 1 178 ? 3.840 -14.682 18.374 1.00 66.56 178 ASP A N 1
ATOM 1327 C CA . ASP A 1 178 ? 5.051 -14.375 17.610 1.00 66.56 178 ASP A CA 1
ATOM 1328 C C . ASP A 1 178 ? 4.752 -14.338 16.110 1.00 66.56 178 ASP A C 1
ATOM 1330 O O . ASP A 1 178 ? 5.080 -15.252 15.352 1.00 66.56 178 ASP A O 1
ATOM 1334 N N . PHE A 1 179 ? 4.072 -13.276 15.674 1.00 76.56 179 PHE A N 1
ATOM 1335 C CA . PHE A 1 179 ? 3.865 -13.044 14.247 1.00 76.56 179 PHE A CA 1
ATOM 1336 C C . PHE A 1 179 ? 5.213 -12.693 13.588 1.00 76.56 179 PHE A C 1
ATOM 1338 O O . PHE A 1 179 ? 5.910 -11.803 14.081 1.00 76.56 179 PHE A O 1
ATOM 1345 N N . PRO A 1 180 ? 5.596 -13.334 12.466 1.00 71.94 180 PRO A N 1
ATOM 1346 C CA . PRO A 1 180 ? 6.915 -13.156 11.850 1.00 71.94 180 PRO A CA 1
ATOM 1347 C C . PRO A 1 180 ? 7.128 -11.771 11.220 1.00 71.94 180 PRO A C 1
ATOM 1349 O O . PRO A 1 180 ? 8.214 -11.483 10.723 1.00 71.94 180 PRO A O 1
ATOM 1352 N N . VAL A 1 181 ? 6.115 -10.900 11.239 1.00 73.12 181 VAL A N 1
ATOM 1353 C CA . VAL A 1 181 ? 6.198 -9.530 10.729 1.00 73.12 181 VAL A CA 1
ATOM 1354 C C . VAL A 1 181 ? 6.059 -8.547 11.885 1.00 73.12 181 VAL A C 1
ATOM 1356 O O . VAL A 1 181 ? 5.056 -8.533 12.602 1.00 73.12 181 VAL A O 1
ATOM 1359 N N . LYS A 1 182 ? 7.058 -7.675 12.041 1.00 74.00 182 LYS A N 1
ATOM 1360 C CA . LYS A 1 182 ? 7.009 -6.580 13.016 1.00 74.00 182 LYS A CA 1
ATOM 1361 C C . LYS A 1 182 ? 5.908 -5.601 12.633 1.00 74.00 182 LYS A C 1
ATOM 1363 O O . LYS A 1 182 ? 5.846 -5.185 11.484 1.00 74.00 182 LYS A O 1
ATOM 1368 N N . ALA A 1 183 ? 5.079 -5.199 13.593 1.00 75.75 183 ALA A N 1
ATOM 1369 C CA . ALA A 1 183 ? 4.086 -4.149 13.387 1.00 75.75 183 ALA A CA 1
ATOM 1370 C C . ALA A 1 183 ? 4.745 -2.777 13.138 1.00 75.75 183 ALA A C 1
ATOM 1372 O O . ALA A 1 183 ? 5.870 -2.528 13.571 1.00 75.75 183 ALA A O 1
ATOM 1373 N N . ASN A 1 184 ? 4.012 -1.864 12.487 1.00 78.25 184 ASN A N 1
ATOM 1374 C CA . ASN A 1 184 ? 4.434 -0.472 12.331 1.00 78.25 184 ASN A CA 1
ATOM 1375 C C . ASN A 1 184 ? 4.693 0.138 13.717 1.00 78.25 184 ASN A C 1
ATOM 1377 O O . ASN A 1 184 ? 3.941 -0.171 14.651 1.00 78.25 184 ASN A O 1
ATOM 1381 N N . PRO A 1 185 ? 5.665 1.059 13.837 1.00 81.75 185 PRO A N 1
ATOM 1382 C CA . PRO A 1 185 ? 5.816 1.895 15.018 1.00 81.75 185 PRO A CA 1
ATOM 1383 C C . PRO A 1 185 ? 4.479 2.489 15.467 1.00 81.75 185 PRO A C 1
ATOM 1385 O O . PRO A 1 185 ? 3.670 2.940 14.655 1.00 81.75 185 PRO A O 1
ATOM 1388 N N . VAL A 1 186 ? 4.234 2.471 16.772 1.00 87.44 186 VAL A N 1
ATOM 1389 C CA . VAL A 1 186 ? 3.012 3.021 17.356 1.00 87.44 186 VAL A CA 1
ATOM 1390 C C . VAL A 1 186 ? 3.282 4.435 17.838 1.00 87.44 186 VAL A C 1
ATOM 1392 O O . VAL A 1 186 ? 4.157 4.653 18.675 1.00 87.44 186 VAL A O 1
ATOM 1395 N N . ARG A 1 187 ? 2.463 5.379 17.377 1.00 88.69 187 ARG A N 1
ATOM 1396 C CA . ARG A 1 187 ? 2.333 6.696 17.989 1.00 88.69 187 ARG A CA 1
ATOM 1397 C C . ARG A 1 187 ? 1.142 6.675 18.933 1.00 88.69 187 ARG A C 1
ATOM 1399 O O . ARG A 1 187 ? -0.011 6.646 18.497 1.00 88.69 187 ARG A O 1
ATOM 1406 N N . LEU A 1 188 ? 1.428 6.685 20.231 1.00 90.44 188 LEU A N 1
ATOM 1407 C CA . LEU A 1 188 ? 0.391 6.822 21.244 1.00 90.44 188 LEU A CA 1
ATOM 1408 C C . LEU A 1 188 ? -0.118 8.268 21.242 1.00 90.44 188 LEU A C 1
ATOM 1410 O O . LEU A 1 188 ? 0.599 9.190 21.626 1.00 90.44 188 LEU A O 1
ATOM 1414 N N . MET A 1 189 ? -1.349 8.452 20.783 1.00 91.50 189 MET A N 1
ATOM 1415 C CA . MET A 1 189 ? -2.011 9.747 20.719 1.00 91.50 189 MET A CA 1
ATOM 1416 C C . MET A 1 189 ? -2.618 10.106 22.083 1.00 91.50 189 MET A C 1
ATOM 1418 O O . MET A 1 189 ? -3.072 9.209 22.800 1.00 91.50 189 MET A O 1
ATOM 1422 N N . PRO A 1 190 ? -2.636 11.397 22.466 1.00 91.19 190 PRO A N 1
ATOM 1423 C CA . PRO A 1 190 ? -3.281 11.828 23.699 1.00 91.19 190 PRO A CA 1
ATOM 1424 C C . PRO A 1 190 ? -4.804 11.664 23.624 1.00 91.19 190 PRO A C 1
ATOM 1426 O O . PRO A 1 190 ? -5.411 11.786 22.558 1.00 91.19 190 PRO A O 1
ATOM 1429 N N . GLY A 1 191 ? -5.412 11.434 24.788 1.00 88.25 191 GLY A N 1
ATOM 1430 C CA . GLY A 1 191 ? -6.848 11.206 24.928 1.00 88.25 191 GLY A CA 1
ATOM 1431 C C . GLY A 1 191 ? -7.296 9.814 24.478 1.00 88.25 191 GLY A C 1
ATOM 1432 O O . GLY A 1 191 ? -6.503 8.878 24.336 1.00 88.25 191 GLY A O 1
ATOM 1433 N N . GLY A 1 192 ? -8.602 9.684 24.292 1.00 85.31 192 GLY A N 1
ATOM 1434 C CA . GLY A 1 192 ? -9.275 8.482 23.836 1.00 85.31 192 GLY A CA 1
ATOM 1435 C C . GLY A 1 192 ? -9.997 8.702 22.514 1.00 85.31 192 GLY A C 1
ATOM 1436 O O . GLY A 1 192 ? -9.532 9.405 21.614 1.00 85.31 192 GLY A O 1
ATOM 1437 N N . LEU A 1 193 ? -11.159 8.068 22.386 1.00 85.62 193 LEU A N 1
ATOM 1438 C CA . LEU A 1 193 ? -11.960 8.120 21.166 1.00 85.62 193 LEU A CA 1
ATOM 1439 C C . LEU A 1 193 ? -12.273 9.565 20.752 1.00 85.62 193 LEU A C 1
ATOM 1441 O O . LEU A 1 193 ? -12.277 9.870 19.559 1.00 85.62 193 LEU A O 1
ATOM 1445 N N . GLU A 1 194 ? -12.509 10.462 21.714 1.00 86.19 194 GLU A N 1
ATOM 1446 C CA . GLU A 1 194 ? -12.891 11.865 21.507 1.00 86.19 194 GLU A CA 1
ATOM 1447 C C . GLU A 1 194 ? -11.857 12.673 20.715 1.00 86.19 194 GLU A C 1
ATOM 1449 O O . GLU A 1 194 ? -12.197 13.684 20.100 1.00 86.19 194 GLU A O 1
ATOM 1454 N N . ARG A 1 195 ? -10.604 12.208 20.680 1.00 89.75 195 ARG A N 1
ATOM 1455 C CA . ARG A 1 195 ? -9.508 12.845 19.945 1.00 89.75 195 ARG A CA 1
ATOM 1456 C C . ARG A 1 195 ? -9.275 12.262 18.552 1.00 89.75 195 ARG A C 1
ATOM 1458 O O . ARG A 1 195 ? -8.534 12.857 17.775 1.00 89.75 195 ARG A O 1
ATOM 1465 N N . ILE A 1 196 ? -9.932 11.162 18.173 1.00 88.94 196 ILE A N 1
ATOM 1466 C CA . ILE A 1 196 ? -9.732 10.534 16.852 1.00 88.94 196 ILE A CA 1
ATOM 1467 C C . ILE A 1 196 ? -10.096 11.490 15.715 1.00 88.94 196 ILE A C 1
ATOM 1469 O O . ILE A 1 196 ? -9.365 11.588 14.734 1.00 88.94 196 ILE A O 1
ATOM 1473 N N . VAL A 1 197 ? -11.209 12.210 15.841 1.00 85.75 197 VAL A N 1
ATOM 1474 C CA . VAL A 1 197 ? -11.677 13.114 14.780 1.00 85.75 197 VAL A CA 1
ATOM 1475 C C . VAL A 1 197 ? -10.802 14.366 14.719 1.00 85.75 197 VAL A C 1
ATOM 1477 O O . VAL A 1 197 ? -10.322 14.728 13.649 1.00 85.75 197 VAL A O 1
ATOM 1480 N N . GLY A 1 198 ? -10.572 15.010 15.868 1.00 86.25 198 GLY A N 1
ATOM 1481 C CA . GLY A 1 198 ? -9.831 16.272 15.940 1.00 86.25 198 GLY A CA 1
ATOM 1482 C C . GLY A 1 198 ? -8.329 16.141 15.681 1.00 86.25 198 GLY A C 1
ATOM 1483 O O . GLY A 1 198 ? -7.728 17.071 15.148 1.00 86.25 198 GLY A O 1
ATOM 1484 N N . ASP A 1 199 ? -7.732 14.998 16.027 1.00 90.00 199 ASP A N 1
ATOM 1485 C CA . ASP A 1 199 ? -6.295 14.763 15.864 1.00 90.00 199 ASP A CA 1
ATOM 1486 C C . ASP A 1 199 ? -6.017 13.712 14.786 1.00 90.00 199 ASP A C 1
ATOM 1488 O O . ASP A 1 199 ? -5.316 13.989 13.816 1.00 90.00 199 ASP A O 1
ATOM 1492 N N . GLY A 1 200 ? -6.591 12.514 14.911 1.00 88.62 200 GLY A N 1
ATOM 1493 C CA . GLY A 1 200 ? -6.273 11.382 14.037 1.00 88.62 200 GLY A CA 1
ATOM 1494 C C . GLY A 1 200 ? -6.649 11.623 12.575 1.00 88.62 200 GLY A C 1
ATOM 1495 O O . GLY A 1 200 ? -5.807 11.500 11.686 1.00 88.62 200 GLY A O 1
ATOM 1496 N N . PHE A 1 201 ? -7.896 12.017 12.313 1.00 86.50 201 PHE A N 1
ATOM 1497 C CA . PHE A 1 201 ? -8.351 12.344 10.958 1.00 86.50 201 PHE A CA 1
ATOM 1498 C C . PHE A 1 201 ? -7.725 13.631 10.428 1.00 86.50 201 PHE A C 1
ATOM 1500 O O . PHE A 1 201 ? -7.452 13.709 9.233 1.00 86.50 201 PHE A O 1
ATOM 1507 N N . ALA A 1 202 ? -7.440 14.606 11.294 1.00 85.25 202 ALA A N 1
ATOM 1508 C CA . ALA A 1 202 ? -6.719 15.810 10.894 1.00 85.25 202 ALA A CA 1
ATOM 1509 C C . ALA A 1 202 ? -5.296 15.486 10.400 1.00 85.25 202 ALA A C 1
ATOM 1511 O O . ALA A 1 202 ? -4.862 16.044 9.397 1.00 85.25 202 ALA A O 1
ATOM 1512 N N . LEU A 1 203 ? -4.594 14.551 11.052 1.00 84.88 203 LEU A N 1
ATOM 1513 C CA . LEU A 1 203 ? -3.250 14.130 10.645 1.00 84.88 203 LEU A CA 1
ATOM 1514 C C . LEU A 1 203 ? -3.230 13.250 9.397 1.00 84.88 203 LEU A C 1
ATOM 1516 O O . LEU A 1 203 ? -2.358 13.404 8.543 1.00 84.88 203 LEU A O 1
ATOM 1520 N N . ILE A 1 204 ? -4.154 12.291 9.304 1.00 82.56 204 ILE A N 1
ATOM 1521 C CA . ILE A 1 204 ? -4.220 11.379 8.155 1.00 82.56 204 ILE A CA 1
ATOM 1522 C C . ILE A 1 204 ? -4.782 12.110 6.929 1.00 82.56 204 ILE A C 1
ATOM 1524 O O . ILE A 1 204 ? -4.387 11.811 5.806 1.00 82.56 204 ILE A O 1
ATOM 1528 N N . GLY A 1 205 ? -5.661 13.093 7.126 1.00 78.38 205 GLY A N 1
ATOM 1529 C CA . GLY A 1 205 ? -6.294 13.857 6.060 1.00 78.38 205 GLY A CA 1
ATOM 1530 C C . GLY A 1 205 ? -7.250 13.027 5.193 1.00 78.38 205 GLY A C 1
ATOM 1531 O O . GLY A 1 205 ? -7.274 11.798 5.221 1.00 78.38 205 GLY A O 1
ATOM 1532 N N . SER A 1 206 ? -8.057 13.720 4.392 1.00 70.75 206 SER A N 1
ATOM 1533 C CA . SER A 1 206 ? -9.012 13.118 3.445 1.00 70.75 206 SER A CA 1
ATOM 1534 C C . SER A 1 206 ? -8.536 13.153 1.984 1.00 70.75 206 SER A C 1
ATOM 1536 O O . SER A 1 206 ? -9.203 12.600 1.110 1.00 70.75 206 SER A O 1
ATOM 1538 N N . GLY A 1 207 ? -7.403 13.813 1.718 1.00 72.50 207 GLY A N 1
ATOM 1539 C CA . GLY A 1 207 ? -6.859 14.055 0.381 1.00 72.50 207 GLY A CA 1
ATOM 1540 C C . GLY A 1 207 ? -5.689 13.146 -0.004 1.00 72.50 207 GLY A C 1
ATOM 1541 O O . GLY A 1 207 ? -5.441 12.108 0.616 1.00 72.50 207 GLY A O 1
ATOM 1542 N N . LYS A 1 208 ? -4.969 13.563 -1.049 1.00 74.56 208 LYS A N 1
ATOM 1543 C CA . LYS A 1 208 ? -3.739 12.917 -1.519 1.00 74.56 208 LYS A CA 1
ATOM 1544 C C . LYS A 1 208 ? -2.666 12.923 -0.445 1.00 74.56 208 LYS A C 1
ATOM 1546 O O . LYS A 1 208 ? -2.598 13.849 0.367 1.00 74.56 208 LYS A O 1
ATOM 1551 N N . VAL A 1 209 ? -1.780 11.931 -0.474 1.00 75.31 209 VAL A N 1
ATOM 1552 C CA . VAL A 1 209 ? -0.662 11.864 0.481 1.00 75.31 209 VAL A CA 1
ATOM 1553 C C . VAL A 1 209 ? 0.230 13.102 0.350 1.00 75.31 209 VAL A C 1
ATOM 1555 O O . VAL A 1 209 ? 0.623 13.683 1.362 1.00 75.31 209 VAL A O 1
ATOM 1558 N N . ALA A 1 210 ? 0.467 13.555 -0.884 1.00 70.69 210 ALA A N 1
ATOM 1559 C CA . ALA A 1 210 ? 1.279 14.733 -1.193 1.00 70.69 210 ALA A CA 1
ATOM 1560 C C . ALA A 1 210 ? 0.695 16.062 -0.672 1.00 70.69 210 ALA A C 1
ATOM 1562 O O . ALA A 1 210 ? 1.429 17.033 -0.501 1.00 70.69 210 ALA A O 1
ATOM 1563 N N . ASP A 1 211 ? -0.610 16.121 -0.392 1.00 74.69 211 ASP A N 1
ATOM 1564 C CA . ASP A 1 211 ? -1.269 17.348 0.065 1.00 74.69 211 ASP A CA 1
ATOM 1565 C C . ASP A 1 211 ? -1.360 17.453 1.591 1.00 74.69 211 ASP A C 1
ATOM 1567 O O . ASP A 1 211 ? -1.701 18.516 2.113 1.00 74.69 211 ASP A O 1
ATOM 1571 N N . ARG A 1 212 ? -1.026 16.387 2.331 1.00 74.69 212 ARG A N 1
ATOM 1572 C CA . ARG A 1 212 ? -1.144 16.357 3.800 1.00 74.69 212 ARG A CA 1
ATOM 1573 C C . ARG A 1 212 ? -0.270 17.409 4.483 1.00 74.69 212 ARG A C 1
ATOM 1575 O O . ARG A 1 212 ? -0.722 18.061 5.417 1.00 74.69 212 ARG A O 1
ATOM 1582 N N . GLU A 1 213 ? 0.946 17.627 3.983 1.00 65.19 213 GLU A N 1
ATOM 1583 C CA . GLU A 1 213 ? 1.900 18.587 4.565 1.00 65.19 213 GLU A CA 1
ATOM 1584 C C . GLU A 1 213 ? 1.418 20.038 4.463 1.00 65.19 213 GLU A C 1
ATOM 1586 O O . GLU A 1 213 ? 1.648 20.837 5.366 1.00 65.19 213 GLU A O 1
ATOM 1591 N N . LYS A 1 214 ? 0.683 20.374 3.397 1.00 63.59 214 LYS A N 1
ATOM 1592 C CA . LYS A 1 214 ? 0.202 21.741 3.144 1.00 63.59 214 LYS A CA 1
ATOM 1593 C C . LYS A 1 214 ? -0.854 22.202 4.157 1.00 63.59 214 LYS A C 1
ATOM 1595 O O . LYS A 1 214 ? -1.135 23.392 4.240 1.00 63.59 214 LYS A O 1
ATOM 1600 N N . HIS A 1 215 ? -1.435 21.272 4.916 1.00 59.66 215 HIS A N 1
ATOM 1601 C CA . HIS A 1 215 ? -2.547 21.522 5.836 1.00 59.66 215 HIS A CA 1
ATOM 1602 C C . HIS A 1 215 ? -2.146 21.398 7.316 1.00 59.66 215 HIS A C 1
ATOM 1604 O O . HIS A 1 215 ? -3.001 21.485 8.199 1.00 59.66 215 HIS A O 1
ATOM 1610 N N . GLN A 1 216 ? -0.859 21.195 7.615 1.00 64.56 216 GLN A N 1
ATOM 1611 C CA . GLN A 1 216 ? -0.385 20.982 8.980 1.00 64.56 216 GLN A CA 1
ATOM 1612 C C . GLN A 1 216 ? -0.082 22.317 9.678 1.00 64.56 216 GLN A C 1
ATOM 1614 O O . GLN A 1 216 ? 1.013 22.858 9.586 1.00 64.56 216 GLN A O 1
ATOM 1619 N N . VAL A 1 217 ? -1.079 22.853 10.388 1.00 63.72 217 VAL A N 1
ATOM 1620 C CA . VAL A 1 217 ? -1.023 24.170 11.072 1.00 63.72 217 VAL A CA 1
ATOM 1621 C C . VAL A 1 217 ? -0.802 24.031 12.592 1.00 63.72 217 VAL A C 1
ATOM 1623 O O . VAL A 1 217 ? -0.869 25.000 13.342 1.00 63.72 217 VAL A O 1
ATOM 1626 N N . ARG A 1 218 ? -0.566 22.811 13.084 1.00 81.56 218 ARG A N 1
ATOM 1627 C CA . ARG A 1 218 ? -0.548 22.475 14.516 1.00 81.56 218 ARG A CA 1
ATOM 1628 C C . ARG A 1 218 ? 0.859 22.116 14.993 1.00 81.56 218 ARG A C 1
ATOM 1630 O O . ARG A 1 218 ? 1.571 21.386 14.312 1.00 81.56 218 ARG A O 1
ATOM 1637 N N . SER A 1 219 ? 1.262 22.671 16.137 1.00 84.12 219 SER A N 1
ATOM 1638 C CA . SER A 1 219 ? 2.640 22.620 16.651 1.00 84.12 219 SER A CA 1
ATOM 1639 C C . SER A 1 219 ? 2.865 21.544 17.715 1.00 84.12 219 SER A C 1
ATOM 1641 O O . SER A 1 219 ? 4.008 21.269 18.081 1.00 84.12 219 SER A O 1
ATOM 1643 N N . GLU A 1 220 ? 1.802 20.915 18.217 1.00 91.75 220 GLU A N 1
ATOM 1644 C CA . GLU A 1 220 ? 1.894 19.894 19.253 1.00 91.75 220 GLU A CA 1
ATOM 1645 C C . GLU A 1 220 ?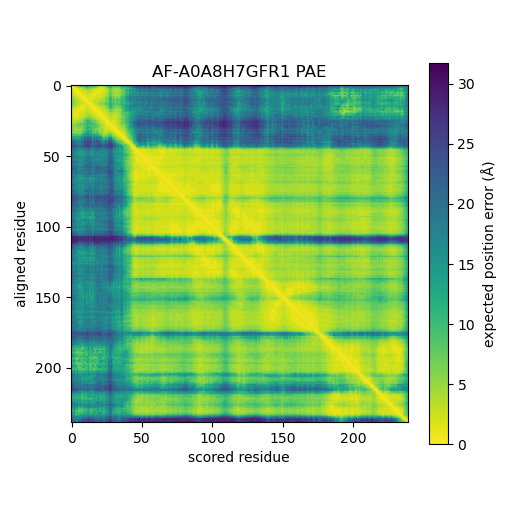 2.713 18.680 18.777 1.00 91.75 220 GLU A C 1
ATOM 1647 O O . GLU A 1 220 ? 2.613 18.250 17.629 1.00 91.75 220 GLU A O 1
ATOM 1652 N N . ALA A 1 221 ? 3.499 18.069 19.671 1.00 88.81 221 ALA A N 1
ATOM 1653 C CA . ALA A 1 221 ? 4.408 16.973 19.307 1.00 88.81 221 ALA A CA 1
ATOM 1654 C C . ALA A 1 221 ? 3.694 15.755 18.679 1.00 88.81 221 ALA A C 1
ATOM 1656 O O . ALA A 1 221 ? 4.182 15.171 17.715 1.00 88.81 221 ALA A O 1
ATOM 1657 N N . HIS A 1 222 ? 2.507 15.391 19.176 1.00 89.38 222 HIS A N 1
ATOM 1658 C CA . HIS A 1 222 ? 1.701 14.298 18.611 1.00 89.38 222 HIS A CA 1
ATOM 1659 C C . HIS A 1 222 ? 1.082 14.656 17.249 1.00 89.38 222 HIS A C 1
ATOM 1661 O O . HIS A 1 222 ? 0.710 13.756 16.496 1.00 89.38 222 HIS A O 1
ATOM 1667 N N . MET A 1 223 ? 1.017 15.955 16.930 1.00 89.94 223 MET A N 1
ATOM 1668 C CA . MET A 1 223 ? 0.497 16.502 15.680 1.00 89.94 223 MET A CA 1
ATOM 1669 C C . MET A 1 223 ? 1.579 16.712 14.619 1.00 89.94 223 MET A C 1
ATOM 1671 O O . MET A 1 223 ? 1.284 17.314 13.594 1.00 89.94 223 MET A O 1
ATOM 1675 N N . GLN A 1 224 ? 2.805 16.220 14.824 1.00 87.00 224 GLN A N 1
ATOM 1676 C CA . GLN A 1 224 ? 3.850 16.207 13.796 1.00 87.00 224 GLN A CA 1
ATOM 1677 C C . GLN A 1 224 ? 3.504 15.240 12.655 1.00 87.00 224 GLN A C 1
ATOM 1679 O O . GLN A 1 224 ? 2.653 14.361 12.805 1.00 87.00 224 GLN A O 1
ATOM 1684 N N . LYS A 1 225 ? 4.146 15.384 11.490 1.00 81.50 225 LYS A N 1
ATOM 1685 C CA . LYS A 1 225 ? 3.902 14.524 10.318 1.00 81.50 225 LYS A CA 1
ATOM 1686 C C . LYS A 1 225 ? 4.001 13.038 10.686 1.00 81.50 225 LYS A C 1
ATOM 1688 O O . LYS A 1 225 ? 4.887 12.636 11.436 1.00 81.50 225 LYS A O 1
ATOM 1693 N N . ILE A 1 226 ? 3.086 12.227 10.160 1.00 81.69 226 ILE A N 1
ATOM 1694 C CA . ILE A 1 226 ? 3.111 10.767 10.314 1.00 81.69 226 ILE A CA 1
ATOM 1695 C C . ILE A 1 226 ? 4.080 10.174 9.289 1.00 81.69 226 ILE A C 1
ATOM 1697 O O . ILE A 1 226 ? 3.985 10.494 8.102 1.00 81.69 226 ILE A O 1
ATOM 1701 N N . SER A 1 227 ? 4.967 9.277 9.727 1.00 78.44 227 SER A N 1
ATOM 1702 C CA . SER A 1 227 ? 5.838 8.512 8.825 1.00 78.44 227 SER A CA 1
ATOM 1703 C C . SER A 1 227 ? 5.871 7.045 9.235 1.00 78.44 227 SER A C 1
ATOM 1705 O O . SER A 1 227 ? 6.507 6.686 10.218 1.00 78.44 227 SER A O 1
ATOM 1707 N N . ALA A 1 228 ? 5.167 6.196 8.479 1.00 77.19 228 ALA A N 1
ATOM 1708 C CA . ALA A 1 228 ? 5.084 4.751 8.710 1.00 77.19 228 ALA A CA 1
ATOM 1709 C C . ALA A 1 228 ? 4.601 4.334 10.120 1.00 77.19 228 ALA A C 1
ATOM 1711 O O . ALA A 1 228 ? 4.861 3.210 10.545 1.00 77.19 228 ALA A O 1
ATOM 1712 N N . GLU A 1 229 ? 3.864 5.196 10.829 1.00 83.44 229 GLU A N 1
ATOM 1713 C CA . GLU A 1 229 ? 3.346 4.929 12.177 1.00 83.44 229 GLU A CA 1
ATOM 1714 C C . GLU A 1 229 ? 1.851 4.580 12.182 1.00 83.44 229 GLU A C 1
ATOM 1716 O O . GLU A 1 229 ? 1.071 5.040 11.345 1.00 83.44 229 GLU A O 1
ATOM 1721 N N . LYS A 1 230 ? 1.431 3.828 13.202 1.00 86.75 230 LYS A N 1
ATOM 1722 C CA . LYS A 1 230 ? 0.025 3.637 13.575 1.00 86.75 230 LYS A CA 1
ATOM 1723 C C . LYS A 1 230 ? -0.353 4.591 14.697 1.00 86.75 230 LYS A C 1
ATOM 1725 O O . LYS A 1 230 ? 0.275 4.580 15.754 1.00 86.75 230 LYS A O 1
ATOM 1730 N N . LEU A 1 231 ? -1.411 5.370 14.486 1.00 89.50 231 LEU A N 1
ATOM 1731 C CA . LEU A 1 231 ? -2.015 6.176 15.543 1.00 89.50 231 LEU A CA 1
ATOM 1732 C C . LEU A 1 231 ? -2.826 5.271 16.470 1.00 89.50 231 LEU A C 1
ATOM 1734 O O . LEU A 1 231 ? -3.745 4.587 16.020 1.00 89.50 231 LEU A O 1
ATOM 1738 N N . VAL A 1 232 ? -2.496 5.272 17.758 1.00 90.25 232 VAL A N 1
ATOM 1739 C CA . VAL A 1 232 ? -3.182 4.458 18.768 1.00 90.25 232 VAL A CA 1
ATOM 1740 C C . VAL A 1 232 ? -3.719 5.358 19.868 1.00 90.25 232 VAL A C 1
ATOM 1742 O O . VAL A 1 232 ? -2.999 6.206 20.383 1.00 90.25 232 VAL A O 1
ATOM 1745 N N . TYR A 1 233 ? -4.974 5.136 20.252 1.00 86.88 233 TYR A N 1
ATOM 1746 C CA . TYR A 1 233 ? -5.645 5.820 21.357 1.00 86.88 233 TYR A CA 1
ATOM 1747 C C . TYR A 1 233 ? -5.985 4.806 22.447 1.00 86.88 233 TYR A C 1
ATOM 1749 O O . TYR A 1 233 ? -6.356 3.667 22.146 1.00 86.88 233 TYR A O 1
ATOM 1757 N N . ARG A 1 234 ? -5.885 5.205 23.720 1.00 83.12 234 ARG A N 1
ATOM 1758 C CA . ARG A 1 234 ? -6.325 4.350 24.832 1.00 83.12 234 ARG A CA 1
ATOM 1759 C C . ARG A 1 234 ? -7.830 4.485 25.005 1.00 83.12 234 ARG A C 1
ATOM 1761 O O . ARG A 1 234 ? -8.347 5.584 25.165 1.00 83.12 234 ARG A O 1
ATOM 1768 N N . ILE A 1 235 ? -8.533 3.359 25.018 1.00 78.06 235 ILE A N 1
ATOM 1769 C CA . ILE A 1 235 ? -9.966 3.323 25.309 1.00 78.06 235 ILE A CA 1
ATOM 1770 C C . ILE A 1 235 ? -10.124 2.916 26.777 1.00 78.06 235 ILE A C 1
ATOM 1772 O O . ILE A 1 235 ? -9.709 1.824 27.155 1.00 78.06 235 ILE A O 1
ATOM 1776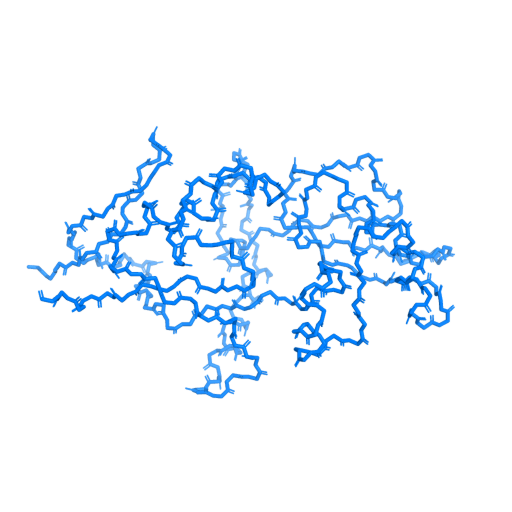 N N . GLY A 1 236 ? -10.709 3.788 27.603 1.00 61.69 236 GLY A N 1
ATOM 1777 C CA . GLY A 1 236 ? -11.124 3.440 28.969 1.00 61.69 236 GLY A CA 1
ATOM 1778 C C . GLY A 1 236 ? -10.170 3.799 30.115 1.00 61.69 236 GLY A C 1
ATOM 1779 O O . GLY A 1 236 ? -10.469 3.438 31.247 1.00 61.69 236 GLY A O 1
ATOM 1780 N N . GLN A 1 237 ? -9.075 4.532 29.882 1.00 48.28 237 GLN A N 1
ATOM 1781 C CA . GLN A 1 237 ? -8.398 5.262 30.966 1.00 48.28 237 GLN A CA 1
ATOM 1782 C C . GLN A 1 237 ? -8.884 6.710 30.953 1.00 48.28 237 GLN A C 1
ATOM 1784 O O . GLN A 1 237 ? -8.260 7.587 30.363 1.00 48.28 237 GLN A O 1
ATOM 1789 N N . ILE A 1 238 ? -10.053 6.925 31.552 1.00 43.84 238 ILE A N 1
ATOM 1790 C CA . ILE A 1 238 ? -10.457 8.250 32.020 1.00 43.84 238 ILE A CA 1
ATOM 1791 C C . ILE A 1 238 ? -9.612 8.497 33.277 1.00 43.84 238 ILE A C 1
ATOM 1793 O O . ILE A 1 238 ? -9.555 7.618 34.139 1.00 43.84 238 ILE A O 1
ATOM 1797 N N . ALA A 1 239 ? -8.886 9.614 33.315 1.00 41.50 239 ALA A N 1
ATOM 1798 C CA . ALA A 1 239 ? -8.252 10.099 34.539 1.00 41.50 239 ALA A CA 1
ATOM 1799 C C . ALA A 1 239 ? -9.318 10.498 35.567 1.00 41.50 239 ALA A C 1
ATOM 1801 O O . ALA A 1 239 ? -10.353 11.054 35.133 1.00 41.50 239 ALA A O 1
#

Solvent-accessible surface area (backbone atoms only — not comparable to full-atom values): 14910 Å² total; per-residue (Å²): 130,67,68,39,80,41,82,44,77,36,74,95,74,75,44,62,44,69,43,81,39,69,60,83,77,60,56,101,89,50,78,86,78,80,85,85,77,75,89,70,81,79,76,65,51,55,43,61,73,93,47,42,69,58,39,45,76,74,66,42,93,59,70,35,39,74,82,46,96,51,34,56,60,54,54,12,55,74,29,83,92,41,50,25,43,75,68,48,70,35,90,72,20,42,46,60,49,52,14,55,56,43,67,26,37,55,73,90,70,86,87,66,84,29,44,32,39,28,75,44,91,77,54,42,46,71,88,53,38,43,91,73,48,46,79,42,72,69,66,76,70,33,36,72,42,42,72,42,80,54,96,91,36,82,44,68,50,32,68,66,44,21,53,49,42,52,53,52,51,50,58,63,64,70,43,90,79,75,58,95,64,82,68,59,54,73,44,78,43,79,65,31,71,79,33,41,59,75,47,51,46,60,68,66,46,94,69,58,80,88,55,45,72,84,69,67,86,58,85,52,80,86,59,50,89,84,73,79,55,39,84,40,60,53,81,85,78,78,130

Sequence (239 aa):
MSSMQALVNKPAQKTAVVATIPIPEPGPNEIRVKVHSVALNPVDPTASPANHALLLSLGADAIFDYRSPTWIADVKAATINGRGIDYAVDCISEDATTGQISQCFIEGEAGAEKRIAVIRKVAWDASLVRADVVPLYGAAWTGLGHDIVYNGALVPADPIHRAFAVEFCKWLSSFPSDFPVKANPVRLMPGGLERIVGDGFALIGSGKVADREKHQVRSEAHMQKISAEKLVYRIGQIA